Protein AF-A0A1G2B4V9-F1 (afdb_monomer)

pLDDT: mean 78.27, std 17.13, range [29.64, 97.5]

Structure (mmCIF, N/CA/C/O backbone):
data_AF-A0A1G2B4V9-F1
#
_entry.id   AF-A0A1G2B4V9-F1
#
loop_
_atom_site.group_PDB
_atom_site.id
_atom_site.type_symbol
_atom_site.label_atom_id
_atom_site.label_alt_id
_atom_site.label_comp_id
_atom_site.label_asym_id
_atom_site.label_entity_id
_atom_site.label_seq_id
_atom_site.pdbx_PDB_ins_code
_atom_site.Cartn_x
_atom_site.Cartn_y
_atom_site.Cartn_z
_atom_site.occupancy
_atom_site.B_iso_or_equiv
_atom_site.auth_seq_id
_atom_site.auth_comp_id
_atom_site.auth_asym_id
_atom_site.auth_atom_id
_atom_site.pdbx_PDB_model_num
ATOM 1 N N . MET A 1 1 ? -75.790 -12.099 130.069 1.00 53.22 1 MET A N 1
ATOM 2 C CA . MET A 1 1 ? -75.647 -12.991 128.895 1.00 53.22 1 MET A CA 1
ATOM 3 C C . MET A 1 1 ? -75.699 -12.230 127.569 1.00 53.22 1 MET A C 1
ATOM 5 O O . MET A 1 1 ? -74.724 -12.308 126.847 1.00 53.22 1 MET A O 1
ATOM 9 N N . LYS A 1 2 ? -76.705 -11.383 127.293 1.00 62.06 2 LYS A N 1
ATOM 10 C CA . LYS A 1 2 ? -76.852 -10.669 125.998 1.00 62.06 2 LYS A CA 1
ATOM 11 C C . LYS A 1 2 ? -75.690 -9.767 125.517 1.00 62.06 2 LYS A C 1
ATOM 13 O O . LYS A 1 2 ? -75.634 -9.463 124.336 1.00 62.06 2 LYS A O 1
ATOM 18 N N . LYS A 1 3 ? -74.789 -9.300 126.395 1.00 67.56 3 LYS A N 1
ATOM 19 C CA . LYS A 1 3 ? -73.705 -8.360 126.026 1.00 67.56 3 LYS A CA 1
ATOM 20 C C . LYS A 1 3 ? -72.488 -9.052 125.387 1.00 67.56 3 LYS A C 1
ATOM 22 O O . LYS A 1 3 ? -71.936 -8.532 124.429 1.00 67.56 3 LYS A O 1
ATOM 27 N N . VAL A 1 4 ? -72.123 -10.237 125.886 1.00 73.44 4 VAL A N 1
ATOM 28 C CA . VAL A 1 4 ? -70.964 -11.020 125.409 1.00 73.44 4 VAL A CA 1
ATOM 29 C C . VAL A 1 4 ? -71.224 -11.585 124.010 1.00 73.44 4 VAL A C 1
ATOM 31 O O . VAL A 1 4 ? -70.356 -11.524 123.149 1.00 73.44 4 VAL A O 1
ATOM 34 N N . GLU A 1 5 ? -72.449 -12.050 123.750 1.00 75.81 5 GLU A N 1
ATOM 35 C CA . GLU A 1 5 ? -72.870 -12.487 122.411 1.00 75.81 5 GLU A CA 1
ATOM 36 C C . GLU A 1 5 ? -72.835 -11.330 121.400 1.00 75.81 5 GLU A C 1
ATOM 38 O O . GLU A 1 5 ? -72.427 -11.520 120.259 1.00 75.81 5 GLU A O 1
ATOM 43 N N . LEU A 1 6 ? -73.198 -10.113 121.826 1.00 75.81 6 LEU A N 1
ATOM 44 C CA . LEU A 1 6 ? -73.139 -8.922 120.975 1.00 75.81 6 LEU A CA 1
ATOM 45 C C . LEU A 1 6 ? -71.695 -8.551 120.608 1.00 75.81 6 LEU A C 1
ATOM 47 O O . LEU A 1 6 ? -71.417 -8.244 119.453 1.00 75.81 6 LEU A O 1
ATOM 51 N N . GLU A 1 7 ? -70.772 -8.606 121.571 1.00 80.62 7 GLU A N 1
ATOM 52 C CA . GLU A 1 7 ? -69.342 -8.350 121.344 1.00 80.62 7 GLU A CA 1
ATOM 53 C C . GLU A 1 7 ? -68.714 -9.399 120.412 1.00 80.62 7 GLU A C 1
ATOM 55 O O . GLU A 1 7 ? -67.933 -9.050 119.526 1.00 80.62 7 GLU A O 1
ATOM 60 N N . GLN A 1 8 ? -69.109 -10.669 120.538 1.00 83.94 8 GLN A N 1
ATOM 61 C CA . GLN A 1 8 ? -68.637 -11.753 119.674 1.00 83.94 8 GLN A CA 1
ATOM 62 C C . GLN A 1 8 ? -69.157 -11.619 118.232 1.00 83.94 8 GLN A C 1
ATOM 64 O O . GLN A 1 8 ? -68.410 -11.838 117.279 1.00 83.94 8 GLN A O 1
ATOM 69 N N . VAL A 1 9 ? -70.413 -11.194 118.060 1.00 83.06 9 VAL A N 1
ATOM 70 C CA . VAL A 1 9 ? -70.989 -10.889 116.741 1.00 83.06 9 VAL A CA 1
ATOM 71 C C . VAL A 1 9 ? -70.303 -9.676 116.106 1.00 83.06 9 VAL A C 1
ATOM 73 O O . VAL A 1 9 ? -69.988 -9.712 114.919 1.00 83.06 9 VAL A O 1
ATOM 76 N N . ILE A 1 10 ? -70.007 -8.624 116.877 1.00 84.06 10 ILE A N 1
ATOM 77 C CA . ILE A 1 10 ? -69.257 -7.455 116.386 1.00 84.06 10 ILE A CA 1
ATOM 78 C C . ILE A 1 10 ? -67.846 -7.857 115.932 1.00 84.06 10 ILE A C 1
ATOM 80 O O . ILE A 1 10 ? -67.395 -7.406 114.879 1.00 84.06 10 ILE A O 1
ATOM 84 N N . ALA A 1 11 ? -67.162 -8.730 116.677 1.00 85.06 11 ALA A N 1
ATOM 85 C CA . ALA A 1 11 ? -65.846 -9.239 116.295 1.00 85.06 11 ALA A CA 1
ATOM 86 C C . ALA A 1 11 ? -65.886 -10.017 114.965 1.00 85.06 11 ALA A C 1
ATOM 88 O O . ALA A 1 11 ? -65.083 -9.737 114.078 1.00 85.06 11 ALA A O 1
ATOM 89 N N . GLN A 1 12 ? -66.868 -10.908 114.783 1.00 89.25 12 GLN A N 1
ATOM 90 C CA . GLN A 1 12 ? -67.061 -11.646 113.525 1.00 89.25 12 GLN A CA 1
ATOM 91 C C . GLN A 1 12 ? -67.426 -10.731 112.348 1.00 89.25 12 GLN A C 1
ATOM 93 O O . GLN A 1 12 ? -66.992 -10.961 111.221 1.00 89.25 12 GLN A O 1
ATOM 98 N N . ILE A 1 13 ? -68.228 -9.687 112.584 1.00 88.94 13 ILE A N 1
ATOM 99 C CA . ILE A 1 13 ? -68.553 -8.690 111.555 1.00 88.94 13 ILE A CA 1
ATOM 100 C C . ILE A 1 13 ? -67.288 -7.942 111.126 1.00 88.94 13 ILE A C 1
ATOM 102 O O . ILE A 1 13 ? -67.058 -7.784 109.930 1.00 88.94 13 ILE A O 1
ATOM 106 N N . ASN A 1 14 ? -66.449 -7.522 112.075 1.00 89.88 14 ASN A N 1
ATOM 107 C CA . ASN A 1 14 ? -65.198 -6.827 111.773 1.00 89.88 14 ASN A CA 1
ATOM 108 C C . ASN A 1 14 ? -64.197 -7.718 111.021 1.00 89.88 14 ASN A C 1
ATOM 110 O O . ASN A 1 14 ? -63.551 -7.239 110.092 1.00 89.88 14 ASN A O 1
ATOM 114 N N . GLU A 1 15 ? -64.107 -9.005 111.366 1.00 92.50 15 GLU A N 1
ATOM 115 C CA . GLU A 1 15 ? -63.308 -9.999 110.632 1.00 92.50 15 GLU A CA 1
ATOM 116 C C . GLU A 1 15 ? -63.796 -10.139 109.183 1.00 92.50 15 GLU A C 1
ATOM 118 O O . GLU A 1 15 ? -63.019 -9.955 108.248 1.00 92.50 15 GLU A O 1
ATOM 123 N N . LYS A 1 16 ? -65.110 -10.314 108.978 1.00 91.50 16 LYS A N 1
ATOM 124 C CA . LYS A 1 16 ? -65.702 -10.382 107.631 1.00 91.50 16 LYS A CA 1
ATOM 125 C C . LYS A 1 16 ? -65.523 -9.100 106.820 1.00 91.50 16 LYS A C 1
ATOM 127 O O . LYS A 1 16 ? -65.378 -9.170 105.602 1.00 91.50 16 LYS A O 1
ATOM 132 N N . ILE A 1 17 ? -65.550 -7.931 107.461 1.00 92.06 17 ILE A N 1
ATOM 133 C CA . ILE A 1 17 ? -65.233 -6.654 106.806 1.00 92.06 17 ILE A CA 1
ATOM 134 C C . ILE A 1 17 ? -63.756 -6.630 106.386 1.00 92.06 17 ILE A C 1
ATOM 136 O O . ILE A 1 17 ? -63.445 -6.172 105.286 1.00 92.06 17 ILE A O 1
ATOM 140 N N . GLY A 1 18 ? -62.854 -7.149 107.224 1.00 91.69 18 GLY A N 1
ATOM 141 C CA . GLY A 1 18 ? -61.442 -7.347 106.894 1.00 91.69 18 GLY A CA 1
ATOM 142 C C . GLY A 1 18 ? -61.253 -8.226 105.656 1.00 91.69 18 GLY A C 1
ATOM 143 O O . GLY A 1 18 ? -60.621 -7.792 104.693 1.00 91.69 18 GLY A O 1
ATOM 144 N N . ASP A 1 19 ? -61.880 -9.402 105.636 1.00 92.62 19 ASP A N 1
ATOM 145 C CA . ASP A 1 19 ? -61.836 -10.340 104.506 1.00 92.62 19 ASP A CA 1
ATOM 146 C C . ASP A 1 19 ? -62.456 -9.759 103.226 1.00 92.62 19 ASP A C 1
ATOM 148 O O . ASP A 1 19 ? -61.948 -9.952 102.122 1.00 92.62 19 ASP A O 1
ATOM 152 N N . ALA A 1 20 ? -63.548 -9.000 103.346 1.00 91.38 20 ALA A N 1
ATOM 153 C CA . ALA A 1 20 ? -64.159 -8.331 102.200 1.00 91.38 20 ALA A CA 1
ATOM 154 C C . ALA A 1 20 ? -63.219 -7.276 101.589 1.00 91.38 20 ALA A C 1
ATOM 156 O O . ALA A 1 20 ? -63.160 -7.130 100.365 1.00 91.38 20 ALA A O 1
ATOM 157 N N . ASN A 1 21 ? -62.455 -6.563 102.422 1.00 92.94 21 ASN A N 1
ATOM 158 C CA . ASN A 1 21 ? -61.471 -5.588 101.958 1.00 92.94 21 ASN A CA 1
ATOM 159 C C . ASN A 1 21 ? -60.274 -6.257 101.265 1.00 92.94 21 ASN A C 1
ATOM 161 O O . ASN A 1 21 ? -59.845 -5.778 100.213 1.00 92.94 21 ASN A O 1
ATOM 165 N N . THR A 1 22 ? -59.759 -7.374 101.793 1.00 94.62 22 THR A N 1
ATOM 166 C CA . THR A 1 22 ? -58.664 -8.126 101.147 1.00 94.62 22 THR A CA 1
ATOM 167 C C . THR A 1 22 ? -59.117 -8.756 99.829 1.00 94.62 22 THR A C 1
ATOM 169 O O . THR A 1 22 ? -58.388 -8.711 98.831 1.00 94.62 22 THR A O 1
ATOM 172 N N . LEU A 1 23 ? -60.352 -9.266 99.774 1.00 93.75 23 LEU A N 1
ATOM 173 C CA . LEU A 1 23 ? -60.948 -9.784 98.545 1.00 93.75 23 LEU A CA 1
ATOM 174 C C . LEU A 1 23 ? -61.097 -8.681 97.492 1.00 93.75 23 LEU A C 1
ATOM 176 O O . LEU A 1 23 ? -60.712 -8.883 96.342 1.00 93.75 23 LEU A O 1
ATOM 180 N N . LYS A 1 24 ? -61.589 -7.497 97.882 1.00 94.44 24 LYS A N 1
ATOM 181 C CA . LYS A 1 24 ? -61.689 -6.338 96.985 1.00 94.44 24 LYS A CA 1
ATOM 182 C C . LYS A 1 24 ? -60.325 -5.953 96.411 1.00 94.44 24 LYS A C 1
ATOM 184 O O . LYS A 1 24 ? -60.202 -5.804 95.200 1.00 94.44 24 LYS A O 1
ATOM 189 N N . GLN A 1 25 ? -59.293 -5.876 97.251 1.00 94.06 25 GLN A N 1
ATOM 190 C CA . GLN A 1 25 ? -57.931 -5.582 96.803 1.00 94.06 25 GLN A CA 1
ATOM 191 C C . GLN A 1 25 ? -57.411 -6.635 95.809 1.00 94.06 25 GLN A C 1
ATOM 193 O O . GLN A 1 25 ? -56.760 -6.299 94.822 1.00 94.06 25 GLN A O 1
ATOM 198 N N . THR A 1 26 ? -57.731 -7.911 96.034 1.00 93.94 26 THR A N 1
ATOM 199 C CA . THR A 1 26 ? -57.363 -9.006 95.123 1.00 93.94 26 THR A CA 1
ATOM 200 C C . THR A 1 26 ? -58.080 -8.889 93.777 1.00 93.94 26 THR A C 1
ATOM 202 O O . THR A 1 26 ? -57.455 -9.088 92.736 1.00 93.94 26 THR A O 1
ATOM 205 N N . ILE A 1 27 ? -59.364 -8.518 93.781 1.00 93.75 27 ILE A N 1
ATOM 206 C CA . ILE A 1 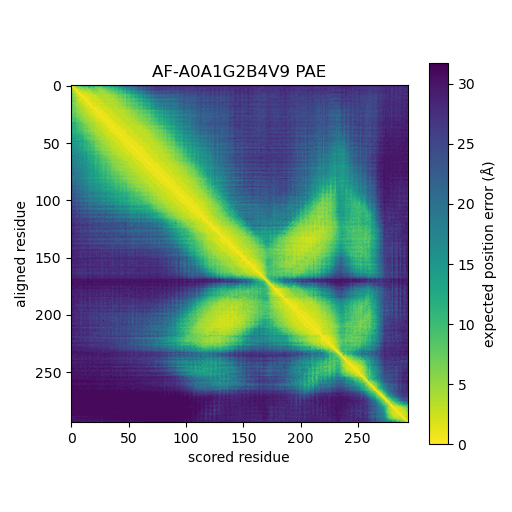27 ? -60.153 -8.269 92.564 1.00 93.75 27 ILE A CA 1
ATOM 207 C C . ILE A 1 27 ? -59.598 -7.070 91.786 1.00 93.75 27 ILE A C 1
ATOM 209 O O . ILE A 1 27 ? -59.432 -7.160 90.568 1.00 93.75 27 ILE A O 1
ATOM 213 N N . ASP A 1 28 ? -59.266 -5.972 92.468 1.00 94.75 28 ASP A N 1
ATOM 214 C CA . ASP A 1 28 ? -58.685 -4.779 91.844 1.00 94.75 28 ASP A CA 1
ATOM 215 C C . ASP A 1 28 ? -57.334 -5.109 91.184 1.00 94.75 28 ASP A C 1
ATOM 217 O O . ASP A 1 28 ? -57.102 -4.759 90.022 1.00 94.75 28 ASP A O 1
ATOM 221 N N . ASN A 1 29 ? -56.482 -5.874 91.876 1.00 94.44 29 ASN A N 1
ATOM 222 C CA . ASN A 1 29 ? -55.207 -6.354 91.341 1.00 94.44 29 ASN A CA 1
ATOM 223 C C . ASN A 1 29 ? -55.400 -7.283 90.135 1.00 94.44 29 ASN A C 1
ATOM 225 O O . ASN A 1 29 ? -54.772 -7.072 89.100 1.00 94.44 29 ASN A O 1
ATOM 229 N N . ALA A 1 30 ? -56.295 -8.272 90.227 1.00 93.56 30 ALA A N 1
ATOM 230 C CA . ALA A 1 30 ? -56.588 -9.184 89.122 1.00 93.56 30 ALA A CA 1
ATOM 231 C C . ALA A 1 30 ? -57.119 -8.436 87.888 1.00 93.56 30 ALA A C 1
ATOM 233 O O . ALA A 1 30 ? -56.739 -8.743 86.758 1.00 93.56 30 ALA A O 1
ATOM 234 N N . THR A 1 31 ? -57.942 -7.407 88.099 1.00 94.38 31 THR A N 1
ATOM 235 C CA . THR A 1 31 ? -58.464 -6.546 87.028 1.00 94.38 31 THR A CA 1
ATOM 236 C C . THR A 1 31 ? -57.348 -5.727 86.374 1.00 94.38 31 THR A C 1
ATOM 238 O O . THR A 1 31 ? -57.308 -5.601 85.149 1.00 94.38 31 THR A O 1
ATOM 241 N N . ALA A 1 32 ? -56.416 -5.186 87.166 1.00 94.69 32 ALA A N 1
ATOM 242 C CA . ALA A 1 32 ? -55.247 -4.474 86.652 1.00 94.69 32 ALA A CA 1
ATOM 243 C C . ALA A 1 32 ? -54.329 -5.399 85.835 1.00 94.69 32 ALA A C 1
ATOM 245 O O . ALA A 1 32 ? -53.926 -5.037 84.729 1.00 94.69 32 ALA A O 1
ATOM 246 N N . THR A 1 33 ? -54.063 -6.613 86.327 1.00 94.44 33 THR A N 1
ATOM 247 C CA . THR A 1 33 ? -53.298 -7.631 85.593 1.00 94.44 33 THR A CA 1
ATOM 248 C C . THR A 1 33 ? -53.998 -8.037 84.295 1.00 94.44 33 THR A C 1
ATOM 250 O O . THR A 1 33 ? -53.340 -8.131 83.263 1.00 94.44 33 THR A O 1
ATOM 253 N N . GLY A 1 34 ? -55.326 -8.204 84.300 1.00 95.25 34 GLY A N 1
ATOM 254 C CA . GLY A 1 34 ? -56.103 -8.496 83.089 1.00 95.25 34 GLY A CA 1
ATOM 255 C C . GLY A 1 34 ? -55.909 -7.443 81.993 1.00 95.25 34 GLY A C 1
ATOM 256 O O . GLY A 1 34 ? -55.632 -7.791 80.848 1.00 95.25 34 GLY A O 1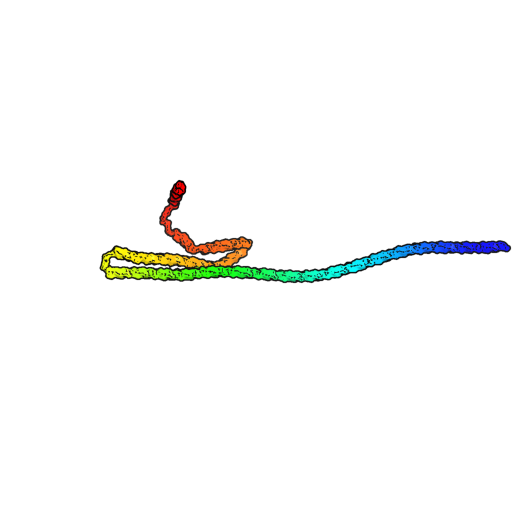
ATOM 257 N N . LYS A 1 35 ? -55.924 -6.152 82.356 1.00 95.12 35 LYS A N 1
ATOM 258 C CA . LYS A 1 35 ? -55.630 -5.061 81.409 1.00 95.12 35 LYS A CA 1
ATOM 259 C C . LYS A 1 35 ? -54.213 -5.144 80.833 1.00 95.12 35 LYS A C 1
ATOM 261 O O . LYS A 1 35 ? -54.034 -4.918 79.641 1.00 95.12 35 LYS A O 1
ATOM 266 N N . GLN A 1 36 ? -53.212 -5.485 81.650 1.00 96.50 36 GLN A N 1
ATOM 267 C CA . GLN A 1 36 ? -51.833 -5.661 81.174 1.00 96.50 36 GLN A CA 1
ATOM 268 C C . GLN A 1 36 ? -51.708 -6.834 80.193 1.00 96.50 36 GLN A C 1
ATOM 270 O O . GLN A 1 36 ? -50.978 -6.732 79.208 1.00 96.50 36 GLN A O 1
ATOM 275 N N . VAL A 1 37 ? -52.432 -7.932 80.434 1.00 95.44 37 VAL A N 1
ATOM 276 C CA . VAL A 1 37 ? -52.475 -9.087 79.524 1.00 95.44 37 VAL A CA 1
ATOM 277 C C . VAL A 1 37 ? -53.085 -8.702 78.174 1.00 95.44 37 VAL A C 1
ATOM 279 O O . VAL A 1 37 ? -52.518 -9.052 77.139 1.00 95.44 37 VAL A O 1
ATOM 282 N N . ASP A 1 38 ? -54.176 -7.933 78.161 1.00 95.94 38 ASP A N 1
ATOM 283 C CA . ASP A 1 38 ? -54.793 -7.446 76.919 1.00 95.94 38 ASP A CA 1
ATOM 284 C C . ASP A 1 38 ? -53.855 -6.520 76.124 1.00 95.94 38 ASP A C 1
ATOM 286 O O . ASP A 1 38 ? -53.783 -6.596 74.894 1.00 95.94 38 ASP A O 1
ATOM 290 N N . GLU A 1 39 ? -53.110 -5.656 76.818 1.00 96.12 39 GLU A N 1
ATOM 291 C CA . GLU A 1 39 ? -52.098 -4.778 76.219 1.00 96.12 39 GLU A CA 1
ATOM 292 C C . GLU A 1 39 ? -50.978 -5.599 75.554 1.00 96.12 39 GLU A C 1
ATOM 294 O O . GLU A 1 39 ? -50.626 -5.363 74.395 1.00 96.12 39 GLU A O 1
ATOM 299 N N . LEU A 1 40 ? -50.464 -6.618 76.254 1.00 96.31 40 LEU A N 1
ATOM 300 C CA . LEU A 1 40 ? -49.444 -7.532 75.734 1.00 96.31 40 LEU A CA 1
ATOM 301 C C . LEU A 1 40 ? -49.959 -8.350 74.544 1.00 96.31 40 LEU A C 1
ATOM 303 O O . LEU A 1 40 ? -49.226 -8.532 73.574 1.00 96.31 40 LEU A O 1
ATOM 307 N N . LEU A 1 41 ? -51.218 -8.796 74.567 1.00 96.44 41 LEU A N 1
ATOM 308 C CA . LEU A 1 41 ? -51.851 -9.493 73.442 1.00 96.44 41 LEU A CA 1
ATOM 309 C C . LEU A 1 41 ? -51.929 -8.611 72.192 1.00 96.44 41 LEU A C 1
ATOM 311 O O . LEU A 1 41 ? -51.649 -9.077 71.085 1.00 96.44 41 LEU A O 1
ATOM 315 N N . LYS A 1 42 ? -52.265 -7.326 72.352 1.00 96.12 42 LYS A N 1
ATOM 316 C CA . LYS A 1 42 ? -52.241 -6.363 71.241 1.00 96.12 42 LYS A CA 1
ATOM 317 C C . LYS A 1 42 ? -50.829 -6.187 70.691 1.00 96.12 42 LYS A C 1
ATOM 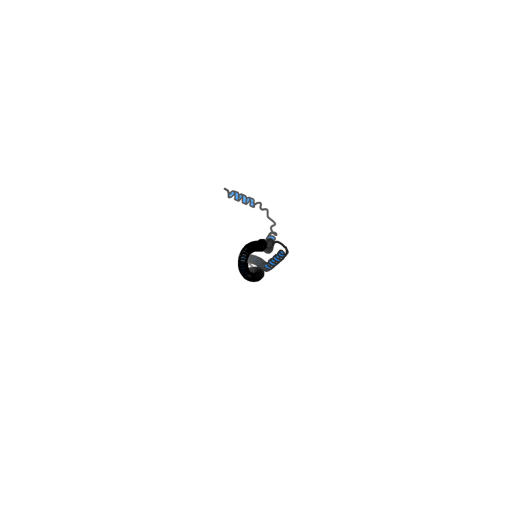319 O O . LYS A 1 42 ? -50.645 -6.261 69.479 1.00 96.12 42 LYS A O 1
ATOM 324 N N . GLN A 1 43 ? -49.835 -6.007 71.560 1.00 96.56 43 GLN A N 1
ATOM 325 C CA . GLN A 1 43 ? -48.434 -5.876 71.145 1.00 96.56 43 GLN A CA 1
ATOM 326 C C . GLN A 1 43 ? -47.924 -7.129 70.423 1.00 96.56 43 GLN A C 1
ATOM 328 O O . GLN A 1 43 ? -47.263 -7.006 69.393 1.00 96.56 43 GLN A O 1
ATOM 333 N N . LEU A 1 44 ? -48.271 -8.321 70.918 1.00 96.62 44 LEU A N 1
ATOM 334 C CA . LEU A 1 44 ? -47.901 -9.599 70.313 1.00 96.62 44 LEU A CA 1
ATOM 335 C C . LEU A 1 44 ? -48.485 -9.743 68.903 1.00 96.62 44 LEU A C 1
ATOM 337 O O . LEU A 1 44 ? -47.771 -10.132 67.981 1.00 96.62 44 LEU A O 1
ATOM 341 N N . ASN A 1 45 ? -49.758 -9.388 68.714 1.00 96.06 45 ASN A N 1
ATOM 342 C CA . ASN A 1 45 ? -50.395 -9.429 67.397 1.00 96.06 45 ASN A CA 1
ATOM 343 C C . ASN A 1 45 ? -49.764 -8.429 66.419 1.00 96.06 45 ASN A C 1
ATOM 345 O O . ASN A 1 45 ? -49.526 -8.780 65.264 1.00 96.06 45 ASN A O 1
ATOM 349 N N . THR A 1 46 ? -49.429 -7.219 66.880 1.00 96.94 46 THR A N 1
ATOM 350 C CA . THR A 1 46 ? -48.702 -6.241 66.060 1.00 96.94 46 THR A CA 1
ATOM 351 C C . THR A 1 46 ? -47.328 -6.774 65.659 1.00 96.94 46 THR A C 1
ATOM 353 O O . THR A 1 46 ? -46.993 -6.745 64.482 1.00 96.94 46 THR A O 1
ATOM 356 N N . GLN A 1 47 ? -46.549 -7.314 66.603 1.00 96.50 47 GLN A N 1
ATOM 357 C CA . GLN A 1 47 ? -45.229 -7.881 66.302 1.00 96.50 47 GLN A CA 1
ATOM 358 C C . GLN A 1 47 ? -45.311 -9.061 65.332 1.00 96.50 47 GLN A C 1
ATOM 360 O O . GLN A 1 47 ? -44.483 -9.160 64.430 1.00 96.50 47 GLN A O 1
ATOM 365 N N . LYS A 1 48 ? -46.320 -9.927 65.479 1.00 97.00 48 LYS A N 1
ATOM 366 C CA . LYS A 1 48 ? -46.565 -11.032 64.549 1.00 97.00 48 LYS A CA 1
ATOM 367 C C . LYS A 1 48 ? -46.779 -10.523 63.121 1.00 97.00 48 LYS A C 1
ATOM 369 O O . LYS A 1 48 ? -46.123 -11.022 62.212 1.00 97.00 48 LYS A O 1
ATOM 374 N N . ALA A 1 49 ? -47.623 -9.506 62.937 1.00 96.25 49 ALA A N 1
ATOM 375 C CA . ALA A 1 49 ? -47.857 -8.909 61.623 1.00 96.25 49 ALA A CA 1
ATOM 376 C C . ALA A 1 49 ? -46.569 -8.313 61.021 1.00 96.25 49 ALA A C 1
ATOM 378 O O . ALA A 1 49 ? -46.296 -8.492 59.836 1.00 96.25 49 ALA A O 1
ATOM 379 N N . THR A 1 50 ? -45.732 -7.663 61.836 1.00 97.31 50 THR A N 1
ATOM 380 C CA . THR A 1 50 ? -44.438 -7.130 61.379 1.00 97.31 50 THR A CA 1
ATOM 381 C C . THR A 1 50 ? -43.465 -8.237 60.965 1.00 97.31 50 THR A C 1
ATOM 383 O O . THR A 1 50 ? -42.724 -8.076 59.998 1.00 97.31 50 THR A O 1
ATOM 386 N N . ILE A 1 51 ? -43.451 -9.366 61.684 1.00 97.25 51 ILE A N 1
ATOM 387 C CA . ILE A 1 51 ? -42.619 -10.528 61.339 1.00 97.25 51 ILE A CA 1
ATOM 388 C C . ILE A 1 51 ? -43.078 -11.138 60.012 1.00 97.25 51 ILE A C 1
ATOM 390 O O . ILE A 1 51 ? -42.238 -11.454 59.173 1.00 97.25 51 ILE A O 1
ATOM 394 N N . GLU A 1 52 ? -44.387 -11.273 59.799 1.00 97.06 52 GLU A N 1
ATOM 395 C CA . GLU A 1 52 ? -44.948 -11.788 58.544 1.00 97.06 52 GLU A CA 1
ATOM 396 C C . GLU A 1 52 ? -44.567 -10.895 57.344 1.00 97.06 52 GLU A C 1
ATOM 398 O O . GLU A 1 52 ? -44.088 -11.411 56.332 1.00 97.06 52 GLU A O 1
ATOM 403 N N . ASP A 1 53 ? -44.653 -9.566 57.485 1.00 97.25 53 ASP A N 1
ATOM 404 C CA . ASP A 1 53 ? -44.187 -8.604 56.467 1.00 97.25 53 ASP A CA 1
ATOM 405 C C . ASP A 1 53 ? -42.674 -8.721 56.201 1.00 97.25 53 ASP A C 1
ATOM 407 O O . ASP A 1 53 ? -42.226 -8.717 55.050 1.00 97.25 53 ASP A O 1
ATOM 411 N N . PHE A 1 54 ? -41.865 -8.888 57.252 1.00 97.00 54 PHE A N 1
ATOM 412 C CA . PHE A 1 54 ? -40.418 -9.051 57.104 1.00 97.00 54 PHE A CA 1
ATOM 413 C C . PHE A 1 54 ? -40.051 -10.346 56.367 1.00 97.00 54 PHE A C 1
ATOM 415 O O . PHE A 1 54 ? -39.170 -10.337 55.507 1.00 97.00 54 PHE A O 1
ATOM 422 N N . VAL A 1 55 ? -40.742 -11.453 56.659 1.00 97.44 55 VAL A N 1
ATOM 423 C CA . VAL A 1 55 ? -40.551 -12.738 55.964 1.00 97.44 55 VAL A CA 1
ATOM 424 C C . VAL A 1 55 ? -40.900 -12.617 54.481 1.00 97.44 55 VAL A C 1
ATOM 426 O O . VAL A 1 55 ? -40.171 -13.142 53.633 1.00 97.44 55 VAL A O 1
ATOM 429 N N . GLN A 1 56 ? -41.971 -11.892 54.149 1.00 97.06 56 GLN A N 1
ATOM 430 C CA . GLN A 1 56 ? -42.347 -11.653 52.759 1.00 97.06 56 GLN A CA 1
ATOM 431 C C . GLN A 1 56 ? -41.269 -10.848 52.019 1.00 97.06 56 GLN A C 1
ATOM 433 O O . GLN A 1 56 ? -40.758 -11.307 50.996 1.00 97.06 56 GLN A O 1
ATOM 438 N N . LYS A 1 57 ? -40.829 -9.719 52.587 1.00 97.31 57 LYS A N 1
ATOM 439 C CA . LYS A 1 57 ? -39.745 -8.899 52.015 1.00 97.31 57 LYS A CA 1
ATOM 440 C C . LYS A 1 57 ? -38.440 -9.676 51.864 1.00 97.31 57 LYS A C 1
ATOM 442 O O . LYS A 1 57 ? -37.754 -9.544 50.854 1.00 97.31 57 LYS A O 1
ATOM 447 N N . PHE A 1 58 ? -38.094 -10.513 52.843 1.00 96.38 58 PHE A N 1
ATOM 448 C CA . PHE A 1 58 ? -36.903 -11.359 52.770 1.00 96.38 58 PHE A CA 1
ATOM 449 C C . PHE A 1 58 ? -36.985 -12.358 51.608 1.00 96.38 58 PHE A C 1
ATOM 451 O O . PHE A 1 58 ? -36.002 -12.567 50.897 1.00 96.38 58 PHE A O 1
ATOM 458 N N . THR A 1 59 ? -38.163 -12.938 51.376 1.00 97.06 59 THR A N 1
ATOM 459 C CA . THR A 1 59 ? -38.396 -13.869 50.264 1.00 97.06 59 THR A CA 1
ATOM 460 C C . THR A 1 59 ? -38.252 -13.171 48.910 1.00 97.06 59 THR A C 1
ATOM 462 O O . THR A 1 59 ? -37.566 -13.687 48.026 1.00 97.06 59 THR A O 1
ATOM 465 N N . GLU A 1 60 ? -38.818 -11.969 48.765 1.00 97.19 60 GLU A N 1
ATOM 466 C CA . GLU A 1 60 ? -38.701 -11.147 47.551 1.00 97.19 60 GLU A CA 1
ATOM 467 C C . GLU A 1 60 ? -37.244 -10.752 47.261 1.00 97.19 60 GLU A C 1
ATOM 469 O O . GLU A 1 60 ? -36.766 -10.894 46.131 1.00 97.19 60 GLU A O 1
ATOM 474 N N . ILE A 1 61 ? -36.501 -10.326 48.290 1.00 97.31 61 ILE A N 1
ATOM 475 C CA . ILE A 1 61 ? -35.068 -10.022 48.173 1.00 97.31 61 ILE A CA 1
ATOM 476 C C . ILE A 1 61 ? -34.297 -11.261 47.719 1.00 97.31 61 ILE A C 1
ATOM 478 O O . ILE A 1 61 ? -33.488 -11.175 46.797 1.00 97.31 61 ILE A O 1
ATOM 482 N N . ASN A 1 62 ? -34.554 -12.421 48.324 1.00 96.12 62 ASN A N 1
ATOM 483 C CA . ASN A 1 62 ? -33.836 -13.647 47.987 1.00 96.12 62 ASN A CA 1
ATOM 484 C C . ASN A 1 62 ? -34.097 -14.084 46.533 1.00 96.12 62 ASN A C 1
ATOM 486 O O . ASN A 1 62 ? -33.182 -14.531 45.839 1.00 96.12 62 ASN A O 1
ATOM 490 N N . GLN A 1 63 ? -35.322 -13.886 46.034 1.00 96.69 63 GLN A N 1
ATOM 491 C CA . GLN A 1 63 ? -35.658 -14.128 44.631 1.00 96.69 63 GLN A CA 1
ATOM 492 C C . GLN A 1 63 ? -34.925 -13.158 43.687 1.00 96.69 63 GLN A C 1
ATOM 494 O O . GLN A 1 63 ? -34.345 -13.597 42.692 1.00 96.69 63 GLN A O 1
ATOM 499 N N . SER A 1 64 ? -34.896 -11.863 44.017 1.00 96.81 64 SER A N 1
ATOM 500 C CA . SER A 1 64 ? -34.185 -10.835 43.239 1.00 96.81 64 SER A CA 1
ATOM 501 C C . SER A 1 64 ? -32.669 -11.077 43.188 1.00 96.81 64 SER A C 1
ATOM 503 O O . SER A 1 64 ? -32.039 -10.957 42.132 1.00 96.81 64 SER A O 1
ATOM 505 N N . VAL A 1 65 ? -32.076 -11.509 44.306 1.00 97.12 65 VAL A N 1
ATOM 506 C CA . VAL A 1 65 ? -30.662 -11.911 44.376 1.00 97.12 65 VAL A CA 1
ATOM 507 C C . VAL A 1 65 ? -30.393 -13.122 43.479 1.00 97.12 65 VAL A C 1
ATOM 509 O O . VAL A 1 65 ? -29.397 -13.136 42.756 1.00 97.12 65 VAL A O 1
ATOM 512 N N . GLY A 1 66 ? -31.292 -14.111 43.468 1.00 96.75 66 GLY A N 1
ATOM 513 C CA . GLY A 1 66 ? -31.196 -15.265 42.572 1.00 96.75 66 GLY A CA 1
ATOM 514 C C . GLY A 1 66 ? -31.203 -14.868 41.093 1.00 96.75 66 GLY A C 1
ATOM 515 O O . GLY A 1 66 ? -30.340 -15.309 40.336 1.00 96.75 66 GLY A O 1
ATOM 516 N N . GLN A 1 67 ? -32.123 -13.987 40.692 1.00 96.56 67 GLN A N 1
ATOM 517 C CA . GLN A 1 67 ? -32.201 -13.478 39.316 1.00 96.56 67 GLN A CA 1
ATOM 518 C C . GLN A 1 67 ? -30.958 -12.670 38.927 1.00 96.56 67 GLN A C 1
ATOM 520 O O . GLN A 1 67 ? -30.398 -12.874 37.851 1.00 96.56 67 GLN A O 1
ATOM 525 N N . SER A 1 68 ? -30.487 -11.797 39.821 1.00 96.06 68 SER A N 1
ATOM 526 C CA . SER A 1 68 ? -29.276 -11.002 39.588 1.00 96.06 68 SER A CA 1
ATOM 527 C C . SER A 1 68 ? -28.043 -11.887 39.412 1.00 96.06 68 SER A C 1
ATOM 529 O O . SER A 1 68 ? -27.206 -11.605 38.561 1.00 96.06 68 SER A O 1
ATOM 531 N N . LYS A 1 69 ? -27.939 -12.984 40.171 1.00 96.88 69 LYS A N 1
ATOM 532 C CA . LYS A 1 69 ? -26.839 -13.943 40.027 1.00 96.88 69 LYS A CA 1
ATOM 533 C C . LYS A 1 69 ? -26.828 -14.597 38.644 1.00 96.88 69 LYS A C 1
ATOM 535 O O . LYS A 1 69 ? -25.777 -14.633 38.016 1.00 96.88 69 LYS A O 1
ATOM 540 N N . VAL A 1 70 ? -27.986 -15.048 38.154 1.00 97.50 70 VAL A N 1
ATOM 541 C CA . VAL A 1 70 ? -28.106 -15.628 36.803 1.00 97.50 70 VAL A CA 1
ATOM 542 C C . VAL A 1 70 ? -27.685 -14.615 35.735 1.00 97.50 70 VAL A C 1
ATOM 544 O O . VAL A 1 70 ? -26.867 -14.940 34.881 1.00 97.50 70 VAL A O 1
ATOM 547 N N . ALA A 1 71 ? -28.158 -13.369 35.829 1.00 96.75 71 ALA A N 1
ATOM 548 C CA . ALA A 1 71 ? -27.790 -12.317 34.880 1.00 96.75 71 ALA A CA 1
ATOM 549 C C . ALA A 1 71 ? -26.281 -12.002 34.897 1.00 96.75 71 ALA A C 1
ATOM 551 O O . ALA A 1 71 ? -25.679 -11.759 33.850 1.00 96.75 71 ALA A O 1
ATOM 552 N N . VAL A 1 72 ? -25.651 -12.024 36.077 1.00 97.19 72 VAL A N 1
ATOM 553 C CA . VAL A 1 72 ? -24.197 -11.845 36.216 1.00 97.19 72 VAL A CA 1
ATOM 554 C C . VAL A 1 72 ? -23.431 -13.003 35.576 1.00 97.19 72 VAL A C 1
ATOM 556 O O . VAL A 1 72 ? -22.453 -12.756 34.870 1.00 97.19 72 VAL A O 1
ATOM 559 N N . ASP A 1 73 ? -23.877 -14.244 35.772 1.00 96.81 73 ASP A N 1
ATOM 560 C CA . ASP A 1 73 ? -23.239 -15.424 35.181 1.00 96.81 73 ASP A CA 1
ATOM 561 C C . ASP A 1 73 ? -23.339 -15.405 33.639 1.00 96.81 73 ASP A C 1
ATOM 563 O O . ASP A 1 73 ? -22.350 -15.660 32.944 1.00 96.81 73 ASP A O 1
ATOM 567 N N . GLU A 1 74 ? -24.493 -15.014 33.086 1.00 97.00 74 GLU A N 1
ATOM 568 C CA . GLU A 1 74 ? -24.702 -14.843 31.638 1.00 97.00 74 GLU A CA 1
ATOM 569 C C . GLU A 1 74 ? -23.845 -13.712 31.047 1.00 97.00 74 GLU A C 1
ATOM 571 O O . GLU A 1 74 ? -23.226 -13.867 29.984 1.00 97.00 74 GLU A O 1
ATOM 576 N N . ALA A 1 75 ? -23.755 -12.577 31.747 1.00 96.19 75 ALA A N 1
ATOM 577 C CA . ALA A 1 75 ? -22.908 -11.460 31.343 1.00 96.19 75 ALA A CA 1
ATOM 578 C C . ALA A 1 75 ? -21.420 -11.847 31.362 1.00 96.19 75 ALA A C 1
ATOM 580 O O . ALA A 1 75 ? -20.682 -11.516 30.432 1.00 96.19 75 ALA A O 1
ATOM 581 N N . ALA A 1 76 ? -20.980 -12.595 32.378 1.00 96.62 76 ALA A N 1
ATOM 582 C CA . ALA A 1 76 ? -19.609 -13.087 32.478 1.00 96.62 76 ALA A CA 1
ATOM 583 C C . ALA A 1 76 ? -19.262 -14.082 31.355 1.00 96.62 76 ALA A C 1
ATOM 585 O O . ALA A 1 76 ? -18.156 -14.032 30.807 1.00 96.62 76 ALA A O 1
ATOM 586 N N . ALA A 1 77 ? -20.199 -14.959 30.980 1.00 96.81 77 ALA A N 1
ATOM 587 C CA . ALA A 1 77 ? -20.032 -15.867 29.847 1.00 96.81 77 ALA A CA 1
ATOM 588 C C . ALA A 1 77 ? -19.904 -15.098 28.521 1.00 96.81 77 ALA A C 1
ATOM 590 O O . ALA A 1 77 ? -18.960 -15.324 27.761 1.00 96.81 77 ALA A O 1
ATOM 591 N N . SER A 1 78 ? -20.790 -14.125 28.293 1.00 96.38 78 SER A N 1
ATOM 592 C CA . SER A 1 78 ? -20.770 -13.278 27.095 1.00 96.38 78 SER A CA 1
ATOM 593 C C . SER A 1 78 ? -19.477 -12.461 26.995 1.00 96.38 78 SER A C 1
ATOM 595 O O . SER A 1 78 ? -18.868 -12.378 25.931 1.00 96.38 78 SER A O 1
ATOM 597 N N . ALA A 1 79 ? -19.005 -11.898 28.112 1.00 96.38 79 ALA A N 1
ATOM 598 C CA . ALA A 1 79 ? -17.755 -11.142 28.159 1.00 96.38 79 ALA A CA 1
ATOM 599 C C . ALA A 1 79 ? -16.542 -11.996 27.754 1.00 96.38 79 ALA A C 1
ATOM 601 O O . ALA A 1 79 ? -15.695 -11.534 26.988 1.00 96.38 79 ALA A O 1
ATOM 602 N N . LYS A 1 80 ? -16.477 -13.260 28.202 1.00 96.75 80 LYS A N 1
ATOM 603 C CA . LYS A 1 80 ? -15.428 -14.199 27.770 1.00 96.75 80 LYS A CA 1
ATOM 604 C C . LYS A 1 80 ? -15.481 -14.480 26.270 1.00 96.75 80 LYS A C 1
ATOM 606 O O . LYS A 1 80 ? -14.433 -14.525 25.630 1.00 96.75 80 LYS A O 1
ATOM 611 N N . GLU A 1 81 ? -16.675 -14.654 25.708 1.00 96.81 81 GLU A N 1
ATOM 612 C CA . GLU A 1 81 ? -16.836 -14.891 24.272 1.00 96.81 81 GLU A CA 1
ATOM 613 C C . GLU A 1 81 ? -16.380 -13.681 23.444 1.00 96.81 81 GLU A C 1
ATOM 615 O O . GLU A 1 81 ? -15.627 -13.832 22.478 1.00 96.81 81 GLU A O 1
ATOM 620 N N . TYR A 1 82 ? -16.771 -12.468 23.846 1.00 95.81 82 TYR A N 1
ATOM 621 C CA . TYR A 1 82 ? -16.321 -11.245 23.183 1.00 95.81 82 TYR A CA 1
ATOM 622 C C . TYR A 1 82 ? -14.812 -11.045 23.298 1.00 95.81 82 TYR A C 1
ATOM 624 O O . TYR A 1 82 ? -14.182 -10.672 22.312 1.00 95.81 82 TYR A O 1
ATOM 632 N N . GLN A 1 83 ? -14.211 -11.353 24.448 1.00 95.56 83 GLN A N 1
ATOM 633 C CA . GLN A 1 83 ? -12.761 -11.281 24.607 1.00 95.56 83 GLN A CA 1
ATOM 634 C C . GLN A 1 83 ? -12.028 -12.237 23.652 1.00 95.56 83 GLN A C 1
ATOM 636 O O . GLN A 1 83 ? -11.033 -11.847 23.041 1.00 95.56 83 GLN A O 1
ATOM 641 N N . ALA A 1 84 ? -12.541 -13.457 23.463 1.00 96.69 84 ALA A N 1
ATOM 642 C CA . ALA A 1 84 ? -11.981 -14.398 22.495 1.00 96.69 84 ALA A CA 1
ATOM 643 C C . ALA A 1 84 ? -12.108 -13.884 21.049 1.00 96.69 84 ALA A C 1
ATOM 645 O O . ALA A 1 84 ? -11.142 -13.942 20.289 1.00 96.69 84 ALA A O 1
ATOM 646 N N . LYS A 1 85 ? -13.269 -13.322 20.679 1.00 96.94 85 LYS A N 1
ATOM 647 C CA . LYS A 1 85 ? -13.497 -12.724 19.350 1.00 96.94 85 LYS A CA 1
ATOM 648 C C . LYS A 1 85 ? -12.577 -11.533 19.076 1.00 96.94 85 LYS A C 1
ATOM 650 O O . LYS A 1 85 ? -12.035 -11.441 17.979 1.00 96.94 85 LYS A O 1
ATOM 655 N N . ILE A 1 86 ? -12.381 -10.653 20.060 1.00 96.12 86 ILE A N 1
ATOM 656 C CA . ILE A 1 86 ? -11.474 -9.501 19.946 1.00 96.12 86 ILE A CA 1
ATOM 657 C C . ILE A 1 86 ? -10.038 -9.982 19.725 1.00 96.12 86 ILE A C 1
ATOM 659 O O . ILE A 1 86 ? -9.384 -9.524 18.794 1.00 96.12 86 ILE A O 1
ATOM 663 N N . SER A 1 87 ? -9.570 -10.951 20.517 1.00 96.06 87 SER A N 1
ATOM 664 C CA . SER A 1 87 ? -8.210 -11.483 20.379 1.00 96.06 87 SER A CA 1
ATOM 665 C C . SER A 1 87 ? -7.966 -12.125 19.005 1.00 96.06 87 SER A C 1
ATOM 667 O O . SER A 1 87 ? -6.907 -11.933 18.406 1.00 96.06 87 SER A O 1
ATOM 669 N N . GLU A 1 88 ? -8.957 -12.839 18.465 1.00 96.56 88 GLU A N 1
ATOM 670 C CA . GLU A 1 88 ? -8.876 -13.409 17.116 1.00 96.56 88 GLU A CA 1
ATOM 671 C C . GLU A 1 88 ? -8.863 -12.318 16.029 1.00 96.56 88 GLU A C 1
ATOM 673 O O . GLU A 1 88 ? -8.067 -12.384 15.091 1.00 96.56 88 GLU A O 1
ATOM 678 N N . GLN A 1 89 ? -9.683 -11.271 16.168 1.00 95.12 89 GLN A N 1
ATOM 679 C CA . GLN A 1 89 ? -9.682 -10.135 15.240 1.00 95.12 89 GLN A CA 1
ATOM 680 C C . GLN A 1 89 ? -8.363 -9.355 15.260 1.00 95.12 89 GLN A C 1
ATOM 682 O O . GLN A 1 89 ? -7.874 -8.969 14.200 1.00 95.12 89 GLN A O 1
ATOM 687 N N . GLU A 1 90 ? -7.758 -9.146 16.429 1.00 95.44 90 GLU A N 1
ATOM 688 C CA . GLU A 1 90 ? -6.443 -8.501 16.548 1.00 95.44 90 GLU A CA 1
ATOM 689 C C . GLU A 1 90 ? -5.355 -9.299 15.818 1.00 95.44 90 GLU A C 1
ATOM 691 O O . GLU A 1 90 ? -4.506 -8.724 15.126 1.00 95.44 90 GLU A O 1
ATOM 696 N N . LYS A 1 91 ? -5.410 -10.632 15.910 1.00 95.94 91 LYS A N 1
ATOM 697 C CA . LYS A 1 91 ? -4.498 -11.517 15.182 1.00 95.94 91 LYS A CA 1
ATOM 698 C C . LYS A 1 91 ? -4.686 -11.393 13.670 1.00 95.94 91 LYS A C 1
ATOM 700 O O . LYS A 1 91 ? -3.707 -11.182 12.958 1.00 95.94 91 LYS A O 1
ATOM 705 N N . GLN A 1 92 ? -5.929 -11.454 13.188 1.00 95.00 92 GLN A N 1
ATOM 706 C CA . GLN A 1 92 ? -6.238 -11.289 11.762 1.00 95.00 92 GLN A CA 1
ATOM 707 C C . GLN A 1 92 ? -5.814 -9.915 11.239 1.00 95.00 92 GLN A C 1
ATOM 709 O O . GLN A 1 92 ? -5.231 -9.823 10.162 1.00 95.00 92 GLN A O 1
ATOM 714 N N . TYR A 1 93 ? -6.047 -8.853 12.012 1.00 94.88 93 TYR A N 1
ATOM 715 C CA . TYR A 1 93 ? -5.620 -7.501 11.661 1.00 94.88 93 TYR A CA 1
ATOM 716 C C . TYR A 1 93 ? -4.097 -7.396 11.536 1.00 94.88 93 TYR A C 1
ATOM 718 O O . TYR A 1 93 ? -3.595 -6.790 10.591 1.00 94.88 93 TYR A O 1
ATOM 726 N N . THR A 1 94 ? -3.356 -8.012 12.460 1.00 95.31 94 THR A N 1
ATOM 727 C CA . THR A 1 94 ? -1.887 -8.013 12.432 1.00 95.31 94 THR A CA 1
ATOM 728 C C . THR A 1 94 ? -1.359 -8.752 11.203 1.00 95.31 94 THR A C 1
ATOM 730 O O . THR A 1 94 ? -0.533 -8.202 10.479 1.00 95.31 94 THR A O 1
ATOM 733 N N . THR A 1 95 ? -1.890 -9.942 10.902 1.00 95.75 95 THR A N 1
ATOM 734 C CA . THR A 1 95 ? -1.521 -10.700 9.695 1.00 95.75 95 THR A CA 1
ATOM 735 C C . THR A 1 95 ? -1.862 -9.939 8.416 1.00 95.75 95 THR A C 1
ATOM 737 O O . THR A 1 95 ? -1.018 -9.812 7.535 1.00 95.75 95 THR A O 1
ATOM 740 N N . LEU A 1 96 ? -3.063 -9.361 8.324 1.00 95.62 96 LEU A N 1
ATOM 741 C CA . LEU A 1 96 ? -3.469 -8.592 7.147 1.00 95.62 96 LEU A CA 1
ATOM 742 C C . LEU A 1 96 ? -2.581 -7.359 6.944 1.00 95.62 96 LEU A C 1
ATOM 744 O O . LEU A 1 96 ? -2.243 -7.014 5.815 1.00 95.62 96 LEU A O 1
ATOM 748 N N . LYS A 1 97 ? -2.176 -6.698 8.031 1.00 95.62 97 LYS A N 1
ATOM 749 C CA . LYS A 1 97 ? -1.246 -5.570 7.969 1.00 95.62 97 LYS A CA 1
ATOM 750 C C . LYS A 1 97 ? 0.117 -5.997 7.418 1.00 95.62 97 LYS A C 1
ATOM 752 O O . LYS A 1 97 ? 0.637 -5.324 6.533 1.00 95.62 97 LYS A O 1
ATOM 757 N N . GLU A 1 98 ? 0.661 -7.115 7.893 1.00 95.31 98 GLU A N 1
ATOM 758 C CA . GLU A 1 98 ? 1.918 -7.671 7.376 1.00 95.31 98 GLU A CA 1
ATOM 759 C C . GLU A 1 98 ? 1.811 -8.046 5.891 1.00 95.31 98 GLU A C 1
ATOM 761 O O . GLU A 1 98 ? 2.716 -7.737 5.116 1.00 95.31 98 GLU A O 1
ATOM 766 N N . GLU A 1 99 ? 0.700 -8.653 5.465 1.00 94.69 99 GLU A N 1
ATOM 767 C CA . GLU A 1 99 ? 0.450 -8.971 4.054 1.00 94.69 99 GLU A CA 1
ATOM 768 C C . GLU A 1 99 ? 0.373 -7.714 3.182 1.00 94.69 99 GLU A C 1
ATOM 770 O O . GLU A 1 99 ? 0.958 -7.679 2.099 1.00 94.69 99 GLU A O 1
ATOM 775 N N . VAL A 1 100 ? -0.305 -6.663 3.654 1.00 94.94 100 VAL A N 1
ATOM 776 C CA . VAL A 1 100 ? -0.387 -5.375 2.951 1.00 94.94 100 VAL A CA 1
ATOM 777 C C . VAL A 1 100 ? 0.992 -4.731 2.824 1.00 94.94 100 VAL A C 1
ATOM 779 O O . VAL A 1 100 ? 1.331 -4.238 1.747 1.00 94.94 100 VAL A O 1
ATOM 782 N N . ASP A 1 101 ? 1.802 -4.748 3.881 1.00 94.56 101 ASP A N 1
ATOM 783 C CA . ASP A 1 101 ? 3.155 -4.190 3.843 1.00 94.56 101 ASP A CA 1
ATOM 784 C C . ASP A 1 101 ? 4.063 -4.994 2.896 1.00 94.56 101 ASP A C 1
ATOM 786 O O . ASP A 1 101 ? 4.786 -4.410 2.086 1.00 94.56 101 ASP A O 1
ATOM 790 N N . GLN A 1 102 ? 3.961 -6.328 2.892 1.00 94.19 102 GLN A N 1
ATOM 791 C CA . GLN A 1 102 ? 4.662 -7.168 1.914 1.00 94.19 102 GLN A CA 1
ATOM 792 C C . GLN A 1 102 ? 4.196 -6.909 0.478 1.00 94.19 102 GLN A C 1
ATOM 794 O O . GLN A 1 102 ? 5.015 -6.881 -0.443 1.00 94.19 102 GLN A O 1
ATOM 799 N N . LEU A 1 103 ? 2.892 -6.723 0.265 1.00 93.62 103 LEU A N 1
ATOM 800 C CA . LEU A 1 103 ? 2.331 -6.459 -1.057 1.00 93.62 103 LEU A CA 1
ATOM 801 C C . LEU A 1 103 ? 2.790 -5.104 -1.596 1.00 93.62 103 LEU A C 1
ATOM 803 O O . LEU A 1 103 ? 3.103 -5.007 -2.782 1.00 93.62 103 LEU A O 1
ATOM 807 N N . LYS A 1 104 ? 2.886 -4.082 -0.738 1.00 92.56 104 LYS A N 1
ATOM 808 C CA . LYS A 1 104 ? 3.471 -2.785 -1.102 1.00 92.56 104 LYS A CA 1
ATOM 809 C C . LYS A 1 104 ? 4.913 -2.941 -1.565 1.00 92.56 104 LYS A C 1
ATOM 811 O O . LYS A 1 104 ? 5.217 -2.545 -2.682 1.00 92.56 104 LYS A O 1
ATOM 816 N N . VAL A 1 105 ? 5.752 -3.622 -0.780 1.00 94.31 105 VAL A N 1
ATOM 817 C CA . VAL A 1 105 ? 7.157 -3.874 -1.149 1.00 94.31 105 VAL A CA 1
ATOM 818 C C . VAL A 1 105 ? 7.262 -4.606 -2.490 1.00 94.31 105 VAL A C 1
ATOM 820 O O . VAL A 1 105 ? 8.043 -4.206 -3.347 1.00 94.31 105 VAL A O 1
ATOM 823 N N . ARG A 1 106 ? 6.449 -5.649 -2.714 1.00 90.56 106 ARG A N 1
ATOM 824 C CA . ARG A 1 106 ? 6.433 -6.374 -3.999 1.00 90.56 106 ARG A CA 1
ATOM 825 C C . ARG A 1 106 ? 5.950 -5.512 -5.162 1.00 90.56 106 ARG A C 1
ATOM 827 O O . ARG A 1 106 ? 6.433 -5.681 -6.275 1.00 90.56 106 ARG A O 1
ATOM 834 N N . THR A 1 107 ? 4.983 -4.631 -4.925 1.00 88.88 107 THR A N 1
ATOM 835 C CA . THR A 1 107 ? 4.450 -3.736 -5.960 1.00 88.88 107 THR A CA 1
ATOM 836 C C . THR A 1 107 ? 5.489 -2.694 -6.354 1.00 88.88 107 THR A C 1
ATOM 838 O O . THR A 1 107 ? 5.690 -2.477 -7.546 1.00 88.88 107 THR A O 1
ATOM 841 N N . ASP A 1 108 ? 6.189 -2.112 -5.381 1.00 89.00 108 ASP A N 1
ATOM 842 C CA . ASP A 1 108 ? 7.266 -1.151 -5.627 1.00 89.00 108 ASP A CA 1
ATOM 843 C C . ASP A 1 108 ? 8.440 -1.805 -6.375 1.00 89.00 108 ASP A C 1
ATOM 845 O O . ASP A 1 108 ? 8.948 -1.245 -7.348 1.00 89.00 108 ASP A O 1
ATOM 849 N N . ASP A 1 109 ? 8.824 -3.025 -5.986 1.00 90.25 109 ASP A N 1
ATOM 850 C CA . ASP A 1 109 ? 9.864 -3.806 -6.669 1.00 90.25 109 ASP A CA 1
ATOM 851 C C . ASP A 1 109 ? 9.470 -4.163 -8.112 1.00 90.25 109 ASP A C 1
ATOM 853 O O . ASP A 1 109 ? 10.257 -3.992 -9.049 1.00 90.25 109 ASP A O 1
ATOM 857 N N . LEU A 1 110 ? 8.218 -4.588 -8.320 1.00 87.69 110 LEU A N 1
ATOM 858 C CA . LEU A 1 110 ? 7.696 -4.899 -9.648 1.00 87.69 110 LEU A CA 1
ATOM 859 C C . LEU A 1 110 ? 7.617 -3.650 -10.529 1.00 87.69 110 LEU A C 1
ATOM 861 O O . LEU A 1 110 ? 7.950 -3.726 -11.710 1.00 87.69 110 LEU A O 1
ATOM 865 N N . LEU A 1 111 ? 7.208 -2.507 -9.974 1.00 85.00 111 LEU A N 1
ATOM 866 C CA . LEU A 1 111 ? 7.147 -1.238 -10.697 1.00 85.00 111 LEU A CA 1
ATOM 867 C C . LEU A 1 111 ? 8.548 -0.772 -11.111 1.00 85.00 111 LEU A C 1
ATOM 869 O O . LEU A 1 111 ? 8.749 -0.386 -12.262 1.00 85.00 111 LEU A O 1
ATOM 873 N N . SER A 1 112 ? 9.518 -0.866 -10.198 1.00 84.06 112 SER A N 1
ATOM 874 C CA . SER A 1 112 ? 10.926 -0.556 -10.464 1.00 84.06 112 SER A CA 1
ATOM 875 C C . SER A 1 112 ? 11.494 -1.454 -11.567 1.00 84.06 112 SER A C 1
ATOM 877 O O . SER A 1 112 ? 12.037 -0.970 -12.562 1.00 84.06 112 SER A O 1
ATOM 879 N N . THR A 1 113 ? 11.279 -2.767 -11.450 1.00 83.69 113 THR A N 1
ATOM 880 C CA . THR A 1 113 ? 11.740 -3.752 -12.435 1.00 83.69 113 THR A CA 1
ATOM 881 C C . THR A 1 113 ? 11.074 -3.545 -13.794 1.00 83.69 113 THR A C 1
ATOM 883 O O . THR A 1 113 ? 11.744 -3.605 -14.824 1.00 83.69 113 THR A O 1
ATOM 886 N N . ALA A 1 114 ? 9.765 -3.286 -13.822 1.00 79.94 114 ALA A N 1
ATOM 887 C CA . ALA A 1 114 ? 9.028 -3.039 -15.055 1.00 79.94 114 ALA A CA 1
ATOM 888 C C . ALA A 1 114 ? 9.511 -1.764 -15.756 1.00 79.94 114 ALA A C 1
ATOM 890 O O . ALA A 1 114 ? 9.686 -1.779 -16.973 1.00 79.94 114 ALA A O 1
ATOM 891 N N . ASP A 1 115 ? 9.769 -0.682 -15.018 1.00 80.06 115 ASP A N 1
ATOM 892 C CA . ASP A 1 115 ? 10.289 0.553 -15.606 1.00 80.06 115 ASP A CA 1
ATOM 893 C C . ASP A 1 115 ? 11.742 0.405 -16.096 1.00 80.06 115 ASP A C 1
ATOM 895 O O . ASP A 1 115 ? 12.064 0.908 -17.176 1.00 80.06 115 ASP A O 1
ATOM 899 N N . GLU A 1 116 ? 12.603 -0.336 -15.384 1.00 82.88 116 GLU A N 1
ATOM 900 C CA . GLU A 1 116 ? 13.962 -0.640 -15.861 1.00 82.88 116 GLU A CA 1
ATOM 901 C C . GLU A 1 116 ? 13.923 -1.504 -17.131 1.00 82.88 116 GLU A C 1
ATOM 903 O O . GLU A 1 116 ? 14.591 -1.206 -18.127 1.00 82.88 116 GLU A O 1
ATOM 908 N N . GLN A 1 117 ? 13.116 -2.569 -17.131 1.00 81.38 117 GLN A N 1
ATOM 909 C CA . GLN A 1 117 ? 12.979 -3.455 -18.285 1.00 81.38 117 GLN A CA 1
ATOM 910 C C . GLN A 1 117 ? 12.372 -2.728 -19.482 1.00 81.38 117 GLN A C 1
ATOM 912 O O . GLN A 1 117 ? 12.875 -2.883 -20.594 1.00 81.38 117 GLN A O 1
ATOM 917 N N . LEU A 1 118 ? 11.340 -1.906 -19.283 1.00 79.69 118 LEU A N 1
ATOM 918 C CA . LEU A 1 118 ? 10.717 -1.144 -20.361 1.00 79.69 118 LEU A CA 1
ATOM 919 C C . LEU A 1 118 ? 11.701 -0.139 -20.971 1.00 79.69 118 LEU A C 1
ATOM 921 O O . LEU A 1 118 ? 11.778 -0.053 -22.198 1.00 79.69 118 LEU A O 1
ATOM 925 N N . GLY A 1 119 ? 12.484 0.569 -20.150 1.00 79.19 119 GLY A N 1
ATOM 926 C CA . GLY A 1 119 ? 13.531 1.481 -20.620 1.00 79.19 119 GLY A CA 1
ATOM 927 C C . GLY A 1 119 ? 14.609 0.767 -21.443 1.00 79.19 119 GLY A C 1
ATOM 928 O O . GLY A 1 119 ? 14.920 1.164 -22.575 1.00 79.19 119 GLY A O 1
ATOM 929 N N . ARG A 1 120 ? 15.111 -0.366 -20.933 1.00 78.06 120 ARG A N 1
ATOM 930 C CA . ARG A 1 120 ? 16.125 -1.192 -21.611 1.00 78.06 120 ARG A CA 1
ATOM 931 C C . ARG A 1 120 ? 15.611 -1.811 -22.907 1.00 78.06 120 ARG A C 1
ATOM 933 O O . ARG A 1 120 ? 16.272 -1.683 -23.935 1.00 78.06 120 ARG A O 1
ATOM 940 N N . VAL A 1 121 ? 14.442 -2.452 -22.882 1.00 77.94 121 VAL A N 1
ATOM 941 C CA . VAL A 1 121 ? 13.844 -3.102 -24.059 1.00 77.94 121 VAL A CA 1
ATOM 942 C C . VAL A 1 121 ? 13.494 -2.066 -25.120 1.00 77.94 121 VAL A C 1
ATOM 944 O O . VAL A 1 121 ? 13.815 -2.277 -26.287 1.00 77.94 121 VAL A O 1
ATOM 947 N N . SER A 1 122 ? 12.907 -0.928 -24.740 1.00 74.06 122 SER A N 1
ATOM 948 C 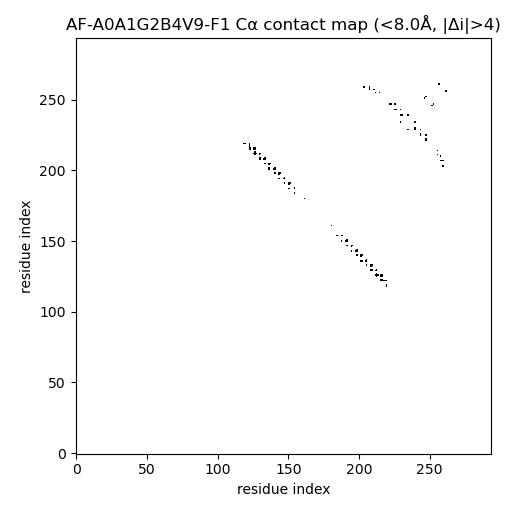CA . SER A 1 122 ? 12.575 0.135 -25.697 1.00 74.06 122 SER A CA 1
ATOM 949 C C . SER A 1 122 ? 13.829 0.675 -26.381 1.00 74.06 122 SER A C 1
ATOM 951 O O . SER A 1 122 ? 13.873 0.742 -27.609 1.00 74.06 122 SER A O 1
ATOM 953 N N . SER A 1 123 ? 14.881 0.976 -25.612 1.00 75.81 123 SER A N 1
ATOM 954 C CA . SER A 1 123 ? 16.161 1.448 -26.159 1.00 75.81 123 SER A CA 1
ATOM 955 C C . SER A 1 123 ? 16.822 0.396 -27.054 1.00 75.81 123 SER A C 1
ATOM 957 O O . SER A 1 123 ? 17.315 0.717 -28.136 1.00 75.81 123 SER A O 1
ATOM 959 N N . GLN A 1 124 ? 16.774 -0.880 -26.659 1.00 77.75 124 GLN A N 1
ATOM 960 C CA . GLN A 1 124 ? 17.348 -1.983 -27.427 1.00 77.75 124 GLN A CA 1
ATOM 961 C C . GLN A 1 124 ? 16.594 -2.248 -28.735 1.00 77.75 124 GLN A C 1
ATOM 963 O O . GLN A 1 124 ? 17.231 -2.433 -29.770 1.00 77.75 124 GLN A O 1
ATOM 968 N N . VAL A 1 125 ? 15.258 -2.250 -28.724 1.00 79.81 125 VAL A N 1
ATOM 969 C CA . VAL A 1 125 ? 14.435 -2.423 -29.933 1.00 79.81 125 VAL A CA 1
ATOM 970 C C . VAL A 1 125 ? 14.674 -1.270 -30.901 1.00 79.81 125 VAL A C 1
ATOM 972 O O . VAL A 1 125 ? 14.902 -1.504 -32.090 1.00 79.81 125 VAL A O 1
ATOM 975 N N . LEU A 1 126 ? 14.687 -0.034 -30.396 1.00 78.25 126 LEU A N 1
ATOM 976 C CA . LEU A 1 126 ? 14.915 1.152 -31.213 1.00 78.25 126 LEU A CA 1
ATOM 977 C C . LEU A 1 126 ? 16.325 1.128 -31.831 1.00 78.25 126 LEU A C 1
ATOM 979 O O . LEU A 1 126 ? 16.467 1.269 -33.047 1.00 78.25 126 LEU A O 1
ATOM 983 N N . ALA A 1 127 ? 17.355 0.826 -31.037 1.00 77.38 127 ALA A N 1
ATOM 984 C CA . ALA A 1 127 ? 18.726 0.652 -31.514 1.00 77.38 127 ALA A CA 1
ATOM 985 C C . ALA A 1 127 ? 18.869 -0.492 -32.530 1.00 77.38 127 ALA A C 1
ATOM 987 O O . ALA A 1 127 ? 19.568 -0.353 -33.535 1.00 77.38 127 ALA A O 1
ATOM 988 N N . ASN A 1 128 ? 18.195 -1.623 -32.310 1.00 80.62 128 ASN A N 1
ATOM 989 C CA . ASN A 1 128 ? 18.237 -2.753 -33.232 1.00 80.62 128 ASN A CA 1
ATOM 990 C C . ASN A 1 128 ? 17.560 -2.411 -34.569 1.00 80.62 128 ASN A C 1
ATOM 992 O O . ASN A 1 128 ? 18.096 -2.725 -35.628 1.00 80.62 128 ASN A O 1
ATOM 996 N N . SER A 1 129 ? 16.426 -1.702 -34.536 1.00 81.06 129 SER A N 1
ATOM 997 C CA . SER A 1 129 ? 15.749 -1.247 -35.755 1.00 81.06 129 SER A CA 1
ATOM 998 C C . SER A 1 129 ? 16.643 -0.312 -36.578 1.00 81.06 129 SER A C 1
ATOM 1000 O O . SER A 1 129 ? 16.879 -0.582 -37.755 1.00 81.06 129 SER A O 1
ATOM 1002 N N . PHE A 1 130 ? 17.259 0.701 -35.957 1.00 80.75 130 PHE A N 1
ATOM 1003 C CA . PHE A 1 130 ? 18.162 1.612 -36.662 1.00 80.75 130 PHE A CA 1
ATOM 1004 C C . PHE A 1 130 ? 19.440 0.925 -37.138 1.00 80.75 130 PHE A C 1
ATOM 1006 O O . PHE A 1 130 ? 19.834 1.132 -38.279 1.00 80.75 130 PHE A O 1
ATOM 1013 N N . SER A 1 131 ? 20.069 0.078 -36.322 1.00 82.94 131 SER A N 1
ATOM 1014 C CA . SER A 1 131 ? 21.278 -0.647 -36.735 1.00 82.94 131 SER A CA 1
ATOM 1015 C C . SER A 1 131 ? 21.014 -1.641 -37.871 1.00 82.94 131 SER A C 1
ATOM 1017 O O . SER A 1 131 ? 21.883 -1.839 -38.720 1.00 82.94 131 SER A O 1
ATOM 1019 N N . SER A 1 132 ? 19.814 -2.227 -37.944 1.00 84.56 132 SER A N 1
ATOM 1020 C CA . SER A 1 132 ? 19.416 -3.066 -39.078 1.00 84.56 132 SER A CA 1
ATOM 1021 C C . SER A 1 132 ? 19.296 -2.264 -40.378 1.00 84.56 132 SER A C 1
ATOM 1023 O O . SER A 1 132 ? 19.772 -2.716 -41.419 1.00 84.56 132 SER A O 1
ATOM 1025 N N . GLU A 1 133 ? 18.751 -1.046 -40.316 1.00 84.31 133 GLU A N 1
ATOM 1026 C CA . GLU A 1 133 ? 18.683 -0.141 -41.468 1.00 84.31 133 GLU A CA 1
ATOM 1027 C C . GLU A 1 133 ? 20.066 0.408 -41.844 1.00 84.31 133 GLU A C 1
ATOM 1029 O O . GLU A 1 133 ? 20.386 0.501 -43.026 1.00 84.31 133 GLU A O 1
ATOM 1034 N N . VAL A 1 134 ? 20.934 0.676 -40.860 1.00 88.06 134 VAL A N 1
ATOM 1035 C CA . VAL A 1 134 ? 22.345 1.027 -41.091 1.00 88.06 134 VAL A CA 1
ATOM 1036 C C . VAL A 1 134 ? 23.047 -0.064 -41.894 1.00 88.06 134 VAL A C 1
ATOM 1038 O O . VAL A 1 134 ? 23.695 0.262 -42.879 1.00 88.06 134 VAL A O 1
ATOM 1041 N N . LYS A 1 135 ? 22.886 -1.346 -41.539 1.00 88.75 135 LYS A N 1
ATOM 1042 C CA . LYS A 1 135 ? 23.504 -2.454 -42.290 1.00 88.75 135 LYS A CA 1
ATOM 1043 C C . LYS A 1 135 ? 23.032 -2.510 -43.744 1.00 88.75 135 LYS A C 1
ATOM 1045 O O . LYS A 1 135 ? 23.858 -2.625 -44.643 1.00 88.75 135 LYS A O 1
ATOM 1050 N N . LYS A 1 136 ? 21.724 -2.364 -43.991 1.00 88.88 136 LYS A N 1
ATOM 1051 C CA . LYS A 1 136 ? 21.176 -2.322 -45.361 1.00 88.88 136 LYS A CA 1
ATOM 1052 C C . LYS A 1 136 ? 21.730 -1.138 -46.160 1.00 88.88 136 LYS A C 1
ATOM 1054 O O . LYS A 1 136 ? 22.074 -1.283 -47.330 1.00 88.88 136 LYS A O 1
ATOM 1059 N N . LEU A 1 137 ? 21.828 0.032 -45.528 1.00 86.88 137 LEU A N 1
ATOM 1060 C CA . LEU A 1 137 ? 22.394 1.235 -46.138 1.00 86.88 137 LEU A CA 1
ATOM 1061 C C . LEU A 1 137 ? 23.904 1.098 -46.382 1.00 86.88 137 LEU A C 1
ATOM 1063 O O . LEU A 1 137 ? 24.380 1.574 -47.404 1.00 86.88 137 LEU A O 1
ATOM 1067 N N . GLU A 1 138 ? 24.660 0.437 -45.502 1.00 87.94 138 GLU A N 1
ATOM 1068 C CA . GLU A 1 138 ? 26.086 0.140 -45.708 1.00 87.94 138 GLU A CA 1
ATOM 1069 C C . GLU A 1 138 ? 26.307 -0.742 -46.934 1.00 87.94 138 GLU A C 1
ATOM 1071 O O . GLU A 1 138 ? 27.147 -0.418 -47.773 1.00 87.94 138 GLU A O 1
ATOM 1076 N N . GLU A 1 139 ? 25.519 -1.809 -47.072 1.00 88.19 139 GLU A N 1
ATOM 1077 C CA . GLU A 1 139 ? 25.553 -2.678 -48.252 1.00 88.19 139 GLU A CA 1
ATOM 1078 C C . GLU A 1 139 ? 25.203 -1.903 -49.529 1.00 88.19 139 GLU A C 1
ATOM 1080 O O . GLU A 1 139 ? 25.865 -2.054 -50.557 1.00 88.19 139 GLU A O 1
ATOM 1085 N N . SER A 1 140 ? 24.193 -1.033 -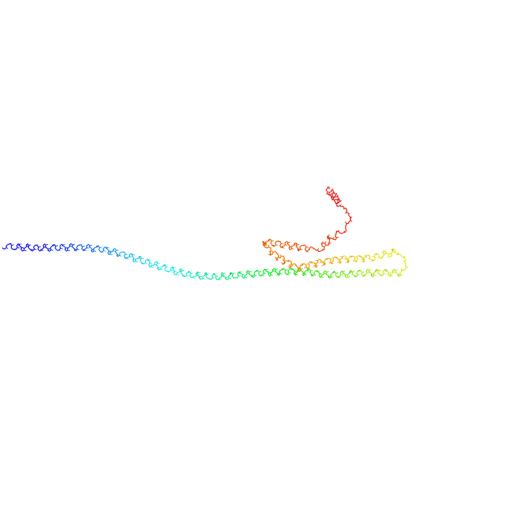49.468 1.00 87.19 140 SER A N 1
ATOM 1086 C CA . SER A 1 140 ? 23.787 -0.200 -50.602 1.00 87.19 140 SER A CA 1
ATOM 1087 C C . SER A 1 140 ? 24.870 0.816 -50.991 1.00 87.19 140 SER A C 1
ATOM 1089 O O . SER A 1 140 ? 25.264 0.883 -52.156 1.00 87.19 140 SER A O 1
ATOM 1091 N N . VAL A 1 141 ? 25.444 1.535 -50.020 1.00 87.25 141 VAL A N 1
ATOM 1092 C CA . VAL A 1 141 ? 26.538 2.497 -50.238 1.00 87.25 141 VAL A CA 1
ATOM 1093 C C . VAL A 1 141 ? 27.776 1.810 -50.816 1.00 87.25 141 VAL A C 1
ATOM 1095 O O . VAL A 1 141 ? 28.382 2.349 -51.743 1.00 87.25 141 VAL A O 1
ATOM 1098 N N . ASP A 1 142 ? 28.141 0.624 -50.320 1.00 88.44 142 ASP A N 1
ATOM 1099 C CA . ASP A 1 142 ? 29.256 -0.165 -50.860 1.00 88.44 142 ASP A CA 1
ATOM 1100 C C . ASP A 1 142 ? 28.980 -0.613 -52.304 1.00 88.44 142 ASP A C 1
ATOM 1102 O O . ASP A 1 142 ? 29.848 -0.528 -53.177 1.00 88.44 142 ASP A O 1
ATOM 1106 N N . ASN A 1 143 ? 27.739 -1.004 -52.608 1.00 87.62 143 ASN A N 1
ATOM 1107 C CA . ASN A 1 143 ? 27.333 -1.313 -53.975 1.00 87.62 143 ASN A CA 1
ATOM 1108 C C . ASN A 1 143 ? 27.449 -0.085 -54.888 1.00 87.62 143 ASN A C 1
ATOM 1110 O O . ASN A 1 143 ? 28.063 -0.184 -55.952 1.00 87.62 143 ASN A O 1
ATOM 1114 N N . TRP A 1 144 ? 26.945 1.086 -54.489 1.00 85.31 144 TRP A N 1
ATOM 1115 C CA . TRP A 1 144 ? 27.102 2.311 -55.283 1.00 85.31 144 TRP A CA 1
ATOM 1116 C C . TRP A 1 144 ? 28.552 2.755 -55.420 1.00 85.31 144 TRP A C 1
ATOM 1118 O O . TRP A 1 144 ? 28.928 3.244 -56.483 1.00 85.31 144 TRP A O 1
ATOM 1128 N N . PHE A 1 145 ? 29.384 2.547 -54.400 1.00 83.12 145 PHE A N 1
ATOM 1129 C CA . PHE A 1 145 ? 30.818 2.805 -54.486 1.00 83.12 145 PHE A CA 1
ATOM 1130 C C . PHE A 1 145 ? 31.485 1.916 -55.545 1.00 83.12 145 PHE A C 1
ATOM 1132 O O . PHE A 1 145 ? 32.247 2.413 -56.378 1.00 83.12 145 PHE A O 1
ATOM 1139 N N . LYS A 1 146 ? 31.133 0.624 -55.597 1.00 87.38 146 LYS A N 1
ATOM 1140 C CA . LYS A 1 146 ? 31.580 -0.284 -56.667 1.00 87.38 146 LYS A CA 1
ATOM 1141 C C . LYS A 1 146 ? 31.097 0.188 -58.039 1.00 87.38 146 LYS A C 1
ATOM 1143 O O . LYS A 1 146 ? 31.902 0.270 -58.962 1.00 87.38 146 LYS A O 1
ATOM 1148 N N . TRP A 1 147 ? 29.821 0.561 -58.185 1.00 83.06 147 TRP A N 1
ATOM 1149 C CA . TRP A 1 147 ? 29.281 1.122 -59.436 1.00 83.06 147 TRP A CA 1
ATOM 1150 C C . TRP A 1 147 ? 29.985 2.419 -59.860 1.00 83.06 147 TRP A C 1
ATOM 1152 O O . TRP A 1 147 ? 30.216 2.641 -61.053 1.00 83.06 147 TRP A O 1
ATOM 1162 N N . LEU A 1 148 ? 30.375 3.263 -58.904 1.00 83.19 148 LEU A N 1
ATOM 1163 C CA . LEU A 1 148 ? 31.143 4.482 -59.152 1.00 83.19 148 LEU A CA 1
ATOM 1164 C C . LEU A 1 148 ? 32.540 4.139 -59.679 1.00 83.19 148 LEU A C 1
ATOM 1166 O O . LEU A 1 148 ? 32.980 4.716 -60.675 1.00 83.19 148 LEU A O 1
ATOM 1170 N N . LEU A 1 149 ? 33.207 3.154 -59.072 1.00 82.81 149 LEU A N 1
ATOM 1171 C CA . LEU A 1 149 ? 34.517 2.676 -59.510 1.00 82.81 149 LEU A CA 1
ATOM 1172 C C . LEU A 1 149 ? 34.457 2.063 -60.921 1.00 82.81 149 LEU A C 1
ATOM 1174 O O . LEU A 1 149 ? 35.298 2.383 -61.760 1.00 82.81 149 LEU A O 1
ATOM 1178 N N . TYR A 1 150 ? 33.431 1.254 -61.214 1.00 85.69 150 TYR A N 1
ATOM 1179 C CA . TYR A 1 150 ? 33.222 0.662 -62.541 1.00 85.69 150 TYR A CA 1
ATOM 1180 C C . TYR A 1 150 ? 32.910 1.708 -63.614 1.00 85.69 150 TYR A C 1
ATOM 1182 O O . TYR A 1 150 ? 33.517 1.678 -64.682 1.00 85.69 150 TYR A O 1
ATOM 1190 N N . SER A 1 151 ? 32.000 2.650 -63.346 1.00 81.75 151 SER A N 1
ATOM 1191 C CA . SER A 1 151 ? 31.649 3.713 -64.304 1.00 81.75 151 SER A CA 1
ATOM 1192 C C . SER A 1 151 ? 32.822 4.659 -64.574 1.00 81.75 151 SER A C 1
ATOM 1194 O O . SER A 1 151 ? 33.076 5.011 -65.726 1.00 81.75 151 SER A O 1
ATOM 1196 N N . THR A 1 152 ? 33.597 4.999 -63.541 1.00 81.75 152 THR A N 1
ATOM 1197 C CA . THR A 1 152 ? 34.817 5.808 -63.677 1.00 81.75 152 THR A CA 1
ATOM 1198 C C . THR A 1 152 ? 35.904 5.055 -64.449 1.00 81.75 152 THR A C 1
ATOM 1200 O O . THR A 1 152 ? 36.510 5.612 -65.363 1.00 81.75 152 THR A O 1
ATOM 1203 N N . GLY A 1 153 ? 36.121 3.771 -64.146 1.00 83.19 153 GLY A N 1
ATOM 1204 C CA . GLY A 1 153 ? 37.074 2.924 -64.867 1.00 83.19 153 GLY A CA 1
ATOM 1205 C C . GLY A 1 153 ? 36.699 2.722 -66.338 1.00 83.19 153 GLY A C 1
ATOM 1206 O O . GLY A 1 153 ? 37.556 2.834 -67.213 1.00 83.19 153 GLY A O 1
ATOM 1207 N N . ALA A 1 154 ? 35.413 2.509 -66.632 1.00 83.19 154 ALA A N 1
ATOM 1208 C CA . ALA A 1 154 ? 34.904 2.427 -67.999 1.00 83.19 154 ALA A CA 1
ATOM 1209 C C . ALA A 1 154 ? 35.141 3.734 -68.771 1.00 83.19 154 ALA A C 1
ATOM 1211 O O . ALA A 1 154 ? 35.563 3.695 -69.927 1.00 83.19 154 ALA A O 1
ATOM 1212 N N . LEU A 1 155 ? 34.948 4.889 -68.123 1.00 81.25 155 LEU A N 1
ATOM 1213 C CA . LEU A 1 155 ? 35.232 6.196 -68.719 1.00 81.25 155 LEU A CA 1
ATOM 1214 C C . LEU A 1 155 ? 36.717 6.351 -69.067 1.00 81.25 155 LEU A C 1
ATOM 1216 O O . LEU A 1 155 ? 37.036 6.806 -70.165 1.00 81.25 155 LEU A O 1
ATOM 1220 N N . LEU A 1 156 ? 37.619 5.903 -68.188 1.00 80.44 156 LEU A N 1
ATOM 1221 C CA . LEU A 1 156 ? 39.061 5.909 -68.449 1.00 80.44 156 LEU A CA 1
ATOM 1222 C C . LEU A 1 156 ? 39.449 4.990 -69.616 1.00 80.44 156 LEU A C 1
ATOM 1224 O O . LEU A 1 156 ? 40.216 5.407 -70.480 1.00 80.44 156 LEU A O 1
ATOM 1228 N N . ILE A 1 157 ? 38.897 3.775 -69.697 1.00 83.44 157 ILE A N 1
ATOM 1229 C CA . ILE A 1 157 ? 39.177 2.836 -70.800 1.00 83.44 157 ILE A CA 1
ATOM 1230 C C . ILE A 1 157 ? 38.684 3.401 -72.137 1.00 83.44 157 ILE A C 1
ATOM 1232 O O . ILE A 1 157 ? 39.410 3.347 -73.132 1.00 83.44 157 ILE A O 1
ATOM 1236 N N . VAL A 1 158 ? 37.479 3.981 -72.170 1.00 82.06 158 VAL A N 1
ATOM 1237 C CA . VAL A 1 158 ? 36.935 4.636 -73.371 1.00 82.06 158 VAL A CA 1
ATOM 1238 C C . VAL A 1 158 ? 37.812 5.824 -73.773 1.00 82.06 158 VAL A C 1
ATOM 1240 O O . VAL A 1 158 ? 38.153 5.955 -74.947 1.00 82.06 158 VAL A O 1
ATOM 1243 N N . ALA A 1 159 ? 38.250 6.645 -72.816 1.00 76.50 159 ALA A N 1
ATOM 1244 C CA . ALA A 1 159 ? 39.146 7.767 -73.082 1.00 76.50 159 ALA A CA 1
ATOM 1245 C C . ALA A 1 159 ? 40.502 7.312 -73.656 1.00 76.50 159 ALA A C 1
ATOM 1247 O O . ALA A 1 159 ? 40.950 7.860 -74.661 1.00 76.50 159 ALA A O 1
ATOM 1248 N N . ILE A 1 160 ? 41.124 6.274 -73.083 1.00 80.50 160 ILE A N 1
ATOM 1249 C CA . ILE A 1 160 ? 42.393 5.704 -73.572 1.00 80.50 160 ILE A CA 1
ATOM 1250 C C . ILE A 1 160 ? 42.219 5.106 -74.975 1.00 80.50 160 ILE A C 1
ATOM 1252 O O . ILE A 1 160 ? 43.036 5.362 -75.857 1.00 80.50 160 ILE A O 1
ATOM 1256 N N . SER A 1 161 ? 41.129 4.372 -75.215 1.00 76.50 161 SER A N 1
ATOM 1257 C CA . SER A 1 161 ? 40.828 3.769 -76.523 1.00 76.50 161 SER A CA 1
ATOM 1258 C C . SER A 1 161 ? 40.666 4.833 -77.612 1.00 76.50 161 SER A C 1
ATOM 1260 O 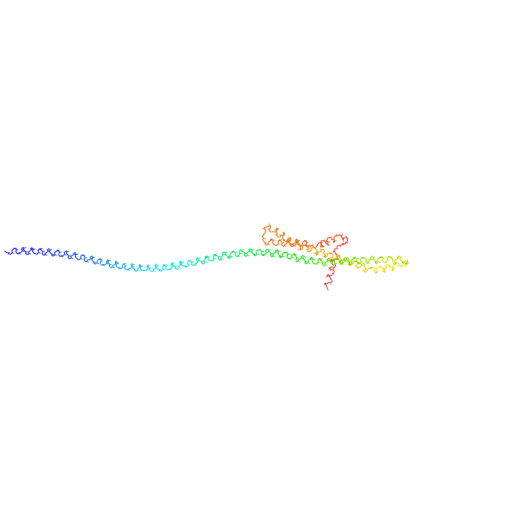O . SER A 1 161 ? 41.167 4.677 -78.724 1.00 76.50 161 SER A O 1
ATOM 1262 N N . ILE A 1 162 ? 40.018 5.954 -77.278 1.00 73.94 162 ILE A N 1
ATOM 1263 C CA . ILE A 1 162 ? 39.872 7.108 -78.171 1.00 73.94 162 ILE A CA 1
ATOM 1264 C C . ILE A 1 162 ? 41.233 7.747 -78.500 1.00 73.94 162 ILE A C 1
ATOM 1266 O O . ILE A 1 162 ? 41.427 8.186 -79.635 1.00 73.94 162 ILE A O 1
ATOM 1270 N N . VAL A 1 163 ? 42.159 7.817 -77.537 1.00 74.00 163 VAL A N 1
ATOM 1271 C CA . VAL A 1 163 ? 43.511 8.373 -77.732 1.00 74.00 163 VAL A CA 1
ATOM 1272 C C . VAL A 1 163 ? 44.367 7.454 -78.608 1.00 74.00 163 VAL A C 1
ATOM 1274 O O . VAL A 1 163 ? 44.969 7.938 -79.562 1.00 74.00 163 VAL A O 1
ATOM 1277 N N . ILE A 1 164 ? 44.373 6.140 -78.355 1.00 75.31 164 ILE A N 1
ATOM 1278 C CA . ILE A 1 164 ? 45.123 5.157 -79.161 1.00 75.31 164 ILE A CA 1
ATOM 1279 C C . ILE A 1 164 ? 44.630 5.160 -80.615 1.00 75.31 164 ILE A C 1
ATOM 1281 O O . ILE A 1 164 ? 45.429 5.296 -81.539 1.00 75.31 164 ILE A O 1
ATOM 1285 N N . TYR A 1 165 ? 43.309 5.129 -80.824 1.00 71.62 165 TYR A N 1
ATOM 1286 C CA . TYR A 1 165 ? 42.712 5.177 -82.164 1.00 71.62 165 TYR A CA 1
ATOM 1287 C C . TYR A 1 165 ? 43.026 6.482 -82.917 1.00 71.62 165 TYR A C 1
ATOM 1289 O O . TYR A 1 165 ? 43.042 6.517 -84.147 1.00 71.62 165 TYR A O 1
ATOM 1297 N N . GLN A 1 166 ? 43.274 7.575 -82.190 1.00 67.56 166 GLN A N 1
ATOM 1298 C CA . GLN A 1 166 ? 43.648 8.861 -82.775 1.00 67.56 166 GLN A CA 1
ATOM 1299 C C . GLN A 1 166 ? 45.137 8.941 -83.147 1.00 67.56 166 GLN A C 1
ATOM 1301 O O . GLN A 1 166 ? 45.475 9.703 -84.047 1.00 67.56 166 GLN A O 1
ATOM 1306 N N . ILE A 1 167 ? 46.004 8.160 -82.496 1.00 67.06 167 ILE A N 1
ATOM 1307 C CA . ILE A 1 167 ? 47.433 8.055 -82.832 1.00 67.06 167 ILE A CA 1
ATOM 1308 C C . ILE A 1 167 ? 47.637 7.175 -84.078 1.00 67.06 167 ILE A C 1
ATOM 1310 O O . ILE A 1 167 ? 48.490 7.482 -84.902 1.00 67.06 167 ILE A O 1
ATOM 1314 N N . GLU A 1 168 ? 46.833 6.121 -84.262 1.00 64.06 168 GLU A N 1
ATOM 1315 C CA . GLU A 1 168 ? 46.938 5.214 -85.423 1.00 64.06 168 GLU A CA 1
ATOM 1316 C C . GLU A 1 168 ? 46.346 5.778 -86.729 1.00 64.06 168 GLU A C 1
ATOM 1318 O O . GLU A 1 168 ? 46.712 5.335 -87.818 1.00 64.06 168 GLU A O 1
ATOM 1323 N N . ARG A 1 169 ? 45.429 6.751 -86.652 1.00 60.78 169 ARG A N 1
ATOM 1324 C CA . ARG A 1 169 ? 44.835 7.418 -87.823 1.00 60.78 169 ARG A CA 1
ATOM 1325 C C . ARG A 1 169 ? 45.324 8.859 -87.935 1.00 60.78 169 ARG A C 1
ATOM 1327 O O . ARG A 1 169 ? 44.646 9.791 -87.503 1.00 60.78 169 ARG A O 1
ATOM 1334 N N . GLU A 1 170 ? 46.459 9.057 -88.599 1.00 52.50 170 GLU A N 1
ATOM 1335 C CA . GLU A 1 170 ? 46.799 10.366 -89.161 1.00 52.50 170 GLU A CA 1
ATOM 1336 C C . GLU A 1 170 ? 45.808 10.696 -90.291 1.00 52.50 170 GLU A C 1
ATOM 1338 O O . GLU A 1 170 ? 45.827 10.092 -91.362 1.00 52.50 170 GLU A O 1
ATOM 1343 N N . GLY A 1 171 ? 44.874 11.618 -90.044 1.00 52.22 171 GLY A N 1
ATOM 1344 C CA . GLY A 1 171 ? 43.884 12.001 -91.051 1.00 52.22 171 GLY A CA 1
ATOM 1345 C C . GLY A 1 171 ? 42.792 12.921 -90.516 1.00 52.22 171 GLY A C 1
ATOM 1346 O O . GLY A 1 171 ? 41.900 12.518 -89.774 1.00 52.22 171 GLY A O 1
ATOM 1347 N N . THR A 1 172 ? 42.879 14.182 -90.911 1.00 56.41 172 THR A N 1
ATOM 1348 C CA . THR A 1 172 ? 42.043 15.341 -90.583 1.00 56.41 172 THR A CA 1
ATOM 1349 C C . THR A 1 172 ? 40.536 15.160 -90.812 1.00 56.41 172 THR A C 1
ATOM 1351 O O . THR A 1 172 ? 40.099 15.085 -91.948 1.00 56.41 172 THR A O 1
ATOM 1354 N N . LEU A 1 173 ? 39.743 15.245 -89.731 1.00 51.16 173 LEU A N 1
ATOM 1355 C CA . LEU A 1 173 ? 38.413 15.891 -89.633 1.00 51.16 173 LEU A CA 1
ATOM 1356 C C . LEU A 1 173 ? 38.111 16.150 -88.139 1.00 51.16 173 LEU A C 1
ATOM 1358 O O . LEU A 1 173 ? 37.309 15.462 -87.508 1.00 51.16 173 LEU A O 1
ATOM 1362 N N . ILE A 1 174 ? 38.804 17.123 -87.540 1.00 59.34 174 ILE A N 1
ATOM 1363 C CA . ILE A 1 174 ? 38.821 17.362 -86.081 1.00 59.34 174 ILE A CA 1
ATOM 1364 C C . ILE A 1 174 ? 37.407 17.612 -85.512 1.00 59.34 174 ILE A C 1
ATOM 1366 O O . ILE A 1 174 ? 37.087 17.114 -84.436 1.00 59.34 174 ILE A O 1
ATOM 1370 N N . ALA A 1 175 ? 36.535 18.311 -86.248 1.00 59.88 175 ALA A N 1
ATOM 1371 C CA . ALA A 1 175 ? 35.209 18.713 -85.764 1.00 59.88 175 ALA A CA 1
ATOM 1372 C C . ALA A 1 175 ? 34.170 17.570 -85.733 1.00 59.88 175 ALA A C 1
ATOM 1374 O O . ALA A 1 175 ? 33.506 17.374 -84.715 1.00 59.88 175 ALA A O 1
ATOM 1375 N N . LEU A 1 176 ? 34.047 16.780 -86.810 1.00 59.91 176 LEU A N 1
ATOM 1376 C CA . LEU A 1 176 ? 33.133 15.623 -86.847 1.00 59.91 176 LEU A CA 1
ATOM 1377 C C . LEU A 1 176 ? 33.581 14.533 -85.868 1.00 59.91 176 LEU A C 1
ATOM 1379 O O . LEU A 1 176 ? 32.759 13.940 -85.175 1.00 59.91 176 LEU A O 1
ATOM 1383 N N . ASN A 1 177 ? 34.894 14.326 -85.753 1.00 67.44 177 ASN A N 1
ATOM 1384 C CA . ASN A 1 177 ? 35.460 13.347 -84.833 1.00 67.44 177 ASN A CA 1
ATOM 1385 C C . ASN A 1 177 ? 35.295 13.784 -83.360 1.00 67.44 177 ASN A C 1
ATOM 1387 O O . ASN A 1 177 ? 35.134 12.940 -82.486 1.00 67.44 177 ASN A O 1
ATOM 1391 N N . PHE A 1 178 ? 35.275 15.091 -83.068 1.00 67.12 178 PHE A N 1
ATOM 1392 C CA . PHE A 1 178 ? 34.983 15.621 -81.730 1.00 67.12 178 PHE A CA 1
ATOM 1393 C C . PHE A 1 178 ? 33.507 15.461 -81.340 1.00 67.12 178 PHE A C 1
ATOM 1395 O O . PHE A 1 178 ? 33.218 14.981 -80.246 1.00 67.12 178 PHE A O 1
ATOM 1402 N N . LEU A 1 179 ? 32.568 15.788 -82.235 1.00 70.88 179 LEU A N 1
ATOM 1403 C CA . LEU A 1 179 ? 31.131 15.644 -81.960 1.00 70.88 179 LEU A CA 1
ATOM 1404 C C . LEU A 1 179 ? 30.736 14.185 -81.700 1.00 70.88 179 LEU A C 1
ATOM 1406 O O . LEU A 1 179 ? 30.014 13.911 -80.745 1.00 70.88 179 LEU A O 1
ATOM 1410 N N . VAL A 1 180 ? 31.265 13.241 -82.485 1.00 69.19 180 VAL A N 1
ATOM 1411 C CA . VAL A 1 180 ? 31.034 11.803 -82.264 1.00 69.19 180 VAL A CA 1
ATOM 1412 C C . VAL A 1 180 ? 31.583 11.358 -80.904 1.00 69.19 180 VAL A C 1
ATOM 1414 O O . VAL A 1 180 ? 30.912 10.614 -80.193 1.00 69.19 180 VAL A O 1
ATOM 1417 N N . LYS A 1 181 ? 32.753 11.864 -80.486 1.00 70.81 181 LYS A N 1
ATOM 1418 C CA . LYS A 1 181 ? 33.325 11.582 -79.158 1.00 70.81 181 LYS A CA 1
ATOM 1419 C C . LYS A 1 181 ? 32.465 12.139 -78.025 1.00 70.81 181 LYS A C 1
ATOM 1421 O O . LYS A 1 181 ? 32.249 11.428 -77.054 1.00 70.81 181 LYS A O 1
ATOM 1426 N N . VAL A 1 182 ? 31.951 13.364 -78.147 1.00 75.44 182 VAL A N 1
ATOM 1427 C CA . VAL A 1 182 ? 31.073 13.982 -77.134 1.00 75.44 182 VAL A CA 1
ATOM 1428 C C . VAL A 1 182 ? 29.748 13.230 -77.009 1.00 75.44 182 VAL A C 1
ATOM 1430 O O . VAL A 1 182 ? 29.292 12.983 -75.897 1.00 75.44 182 VAL A O 1
ATOM 1433 N N . VAL A 1 183 ? 29.144 12.815 -78.124 1.00 79.56 183 VAL A N 1
ATOM 1434 C CA . VAL A 1 183 ? 27.901 12.026 -78.104 1.00 79.56 183 VAL A CA 1
ATOM 1435 C C . VAL A 1 183 ? 28.137 10.637 -77.500 1.00 79.56 183 VAL A C 1
ATOM 1437 O O . VAL A 1 183 ? 27.288 10.149 -76.760 1.00 79.56 183 VAL A O 1
ATOM 1440 N N . LEU A 1 184 ? 29.298 10.021 -77.750 1.00 73.12 184 LEU A N 1
ATOM 1441 C CA . LEU A 1 184 ? 29.655 8.718 -77.182 1.00 73.12 184 LEU A CA 1
ATOM 1442 C C . LEU A 1 184 ? 29.972 8.795 -75.676 1.00 73.12 184 LEU A C 1
ATOM 1444 O O . LEU A 1 184 ? 29.627 7.882 -74.928 1.00 73.12 184 LEU A O 1
ATOM 1448 N N . THR A 1 185 ? 30.619 9.871 -75.214 1.00 76.56 185 THR A N 1
ATOM 1449 C CA . THR A 1 185 ? 30.998 10.040 -73.800 1.00 76.56 185 THR A CA 1
ATOM 1450 C C . THR A 1 185 ? 29.904 10.684 -72.950 1.00 76.56 185 THR A C 1
ATOM 1452 O O . THR A 1 185 ? 29.898 10.482 -71.737 1.00 76.56 185 THR A O 1
ATOM 1455 N N . SER A 1 186 ? 28.945 11.401 -73.545 1.00 78.19 186 SER A N 1
ATOM 1456 C CA . SER A 1 186 ? 27.852 12.078 -72.829 1.00 78.19 186 SER A CA 1
ATOM 1457 C C . SER A 1 186 ? 27.017 11.136 -71.939 1.00 78.19 186 SER A C 1
ATOM 1459 O O . SER A 1 186 ? 26.850 11.465 -70.760 1.00 78.19 186 SER A O 1
ATOM 1461 N N . PRO A 1 187 ? 26.569 9.946 -72.398 1.00 81.38 187 PRO A N 1
ATOM 1462 C CA . PRO A 1 187 ? 25.877 8.986 -71.536 1.00 81.38 187 PRO A CA 1
ATOM 1463 C C . PRO A 1 187 ? 26.744 8.485 -70.376 1.00 81.38 187 PRO A C 1
ATOM 1465 O O . PRO A 1 187 ? 26.239 8.274 -69.277 1.00 81.38 187 PRO A O 1
ATOM 1468 N N . LEU A 1 188 ? 28.056 8.334 -70.587 1.00 79.88 188 LEU A N 1
ATOM 1469 C CA . LEU A 1 188 ? 28.993 7.909 -69.545 1.00 79.88 188 LEU A CA 1
ATOM 1470 C C . LEU A 1 188 ? 29.211 8.994 -68.485 1.00 79.88 188 LEU A C 1
ATOM 1472 O O . LEU A 1 188 ? 29.212 8.696 -67.294 1.00 79.88 188 LEU A O 1
ATOM 1476 N N . VAL A 1 189 ? 29.353 10.253 -68.901 1.00 80.62 189 VAL A N 1
ATOM 1477 C CA . VAL A 1 189 ? 29.461 11.396 -67.980 1.00 80.62 189 VAL A CA 1
ATOM 1478 C C . VAL A 1 189 ? 28.169 11.552 -67.171 1.00 80.62 189 VAL A C 1
ATOM 1480 O O . VAL A 1 189 ? 28.214 11.767 -65.957 1.00 80.62 189 VAL A O 1
ATOM 1483 N N . TYR A 1 190 ? 27.009 11.366 -67.809 1.00 86.94 190 TYR A N 1
ATOM 1484 C CA . TYR A 1 190 ? 25.727 11.325 -67.109 1.00 86.94 190 TYR A CA 1
ATOM 1485 C C . TYR A 1 190 ? 25.663 10.173 -66.094 1.00 86.94 190 TYR A C 1
ATOM 1487 O O . TYR A 1 190 ? 25.271 10.388 -64.951 1.00 86.94 190 TYR A O 1
ATOM 1495 N N . LEU A 1 191 ? 26.115 8.968 -66.455 1.00 83.81 191 LEU A N 1
ATOM 1496 C CA . LEU A 1 191 ? 26.168 7.837 -65.523 1.00 83.81 191 LEU A CA 1
ATOM 1497 C C . LEU A 1 191 ? 27.068 8.117 -64.312 1.00 83.81 191 LEU A C 1
ATOM 1499 O O . LEU A 1 191 ? 26.650 7.858 -63.187 1.00 83.81 191 LEU A O 1
ATOM 1503 N N . VAL A 1 192 ? 28.258 8.692 -64.508 1.00 83.56 192 VAL A N 1
ATOM 1504 C CA . VAL A 1 192 ? 29.169 9.040 -63.400 1.00 83.56 192 VAL A CA 1
ATOM 1505 C C . VAL A 1 192 ? 28.542 10.085 -62.474 1.00 83.56 192 VAL A C 1
ATOM 1507 O O . VAL A 1 192 ? 28.572 9.930 -61.255 1.00 83.56 192 VAL A O 1
ATOM 1510 N N . THR A 1 193 ? 27.931 11.131 -63.034 1.00 83.69 193 THR A N 1
ATOM 1511 C CA . THR A 1 193 ? 27.262 12.181 -62.243 1.00 83.69 193 THR A CA 1
ATOM 1512 C C . THR A 1 193 ? 26.023 11.664 -61.509 1.00 83.69 193 THR A C 1
ATOM 1514 O O . THR A 1 193 ? 25.821 11.998 -60.340 1.00 83.69 193 THR A O 1
ATOM 1517 N N . PHE A 1 194 ? 25.230 10.794 -62.139 1.00 85.62 194 PHE A N 1
ATOM 1518 C CA . PHE A 1 194 ? 24.089 10.131 -61.510 1.00 85.62 194 PHE A CA 1
ATOM 1519 C C . PHE A 1 194 ? 24.529 9.224 -60.355 1.00 85.62 194 PHE A C 1
ATOM 1521 O O . PHE A 1 194 ? 24.036 9.378 -59.238 1.00 85.62 194 PHE A O 1
ATOM 1528 N N . VAL A 1 195 ? 25.494 8.330 -60.591 1.00 84.56 195 VAL A N 1
ATOM 1529 C CA . VAL A 1 195 ? 26.026 7.414 -59.569 1.00 84.56 195 VAL A CA 1
ATOM 1530 C C . VAL A 1 195 ? 26.675 8.188 -58.421 1.00 84.56 195 VAL A C 1
ATOM 1532 O O . VAL A 1 195 ? 26.453 7.856 -57.260 1.00 84.56 195 VAL A O 1
ATOM 1535 N N . SER A 1 196 ? 27.410 9.263 -58.718 1.00 82.06 196 SER A N 1
ATOM 1536 C CA . SER A 1 196 ? 27.973 10.153 -57.698 1.00 82.06 196 SER A CA 1
ATOM 1537 C C . SER A 1 196 ? 26.881 10.810 -56.847 1.00 82.06 196 SER A C 1
ATOM 1539 O O . SER A 1 196 ? 26.984 10.803 -55.620 1.00 82.06 196 SER A O 1
ATOM 1541 N N . SER A 1 197 ? 25.801 11.306 -57.461 1.00 82.94 197 SER A N 1
ATOM 1542 C CA . SER A 1 197 ? 24.675 11.893 -56.726 1.00 82.94 197 SER A CA 1
ATOM 1543 C C . SER A 1 197 ? 23.965 10.869 -55.836 1.00 82.94 197 SER A C 1
ATOM 1545 O O . SER A 1 197 ? 23.651 11.179 -54.685 1.00 82.94 197 SER A O 1
ATOM 1547 N N . GLN A 1 198 ? 23.747 9.646 -56.331 1.00 83.25 198 GLN A N 1
ATOM 1548 C CA . GLN A 1 198 ? 23.115 8.580 -55.549 1.00 83.25 198 GLN A CA 1
ATOM 1549 C C . GLN A 1 198 ? 24.002 8.112 -54.396 1.00 83.25 198 GLN A C 1
ATOM 1551 O O . GLN A 1 198 ? 23.531 8.041 -53.264 1.00 83.25 198 GLN A O 1
ATOM 1556 N N . TYR A 1 199 ? 25.300 7.921 -54.638 1.00 84.94 199 TYR A N 1
ATOM 1557 C CA . TYR A 1 199 ? 26.267 7.615 -53.585 1.00 84.94 199 TYR A CA 1
ATOM 1558 C C . TYR A 1 199 ? 26.267 8.687 -52.486 1.00 84.94 199 TYR A C 1
ATOM 1560 O O . TYR A 1 199 ? 26.198 8.365 -51.300 1.00 84.94 199 TYR A O 1
ATOM 1568 N N . SER A 1 200 ? 26.276 9.974 -52.854 1.00 83.62 200 SER A N 1
ATOM 1569 C CA . SER A 1 200 ? 26.199 11.067 -51.878 1.00 83.62 200 SER A CA 1
ATOM 1570 C C . SER A 1 200 ? 24.887 11.067 -51.092 1.00 83.62 200 SER A C 1
ATOM 1572 O O . SER A 1 200 ? 24.911 11.310 -49.888 1.00 83.62 200 SER A O 1
ATOM 1574 N N . ARG A 1 201 ? 23.746 10.786 -51.735 1.00 85.81 201 ARG A N 1
ATOM 1575 C CA . ARG A 1 201 ? 22.435 10.703 -51.065 1.00 85.81 201 ARG A CA 1
ATOM 1576 C C . ARG A 1 201 ? 22.372 9.545 -50.076 1.00 85.81 201 ARG A C 1
ATOM 1578 O O . ARG A 1 201 ? 21.916 9.736 -48.953 1.00 85.81 201 ARG A O 1
ATOM 1585 N N . GLU A 1 202 ? 22.850 8.372 -50.465 1.00 86.25 202 GLU A N 1
ATOM 1586 C CA . GLU A 1 202 ? 22.826 7.198 -49.595 1.00 86.25 202 GLU A CA 1
ATOM 1587 C C . GLU A 1 202 ? 23.833 7.292 -48.455 1.00 86.25 202 GLU A C 1
ATOM 1589 O O . GLU A 1 202 ? 23.494 6.969 -47.321 1.00 86.25 202 GLU A O 1
ATOM 1594 N N . LYS A 1 203 ? 25.030 7.834 -48.705 1.00 85.19 203 LYS A N 1
ATOM 1595 C CA . LYS A 1 203 ? 25.997 8.123 -47.641 1.00 85.19 203 LYS A CA 1
ATOM 1596 C C . LYS A 1 203 ? 25.421 9.102 -46.614 1.00 85.19 203 LYS A C 1
ATOM 1598 O O . LYS A 1 203 ? 25.573 8.898 -45.413 1.00 85.19 203 LYS A O 1
ATOM 1603 N N . LYS A 1 204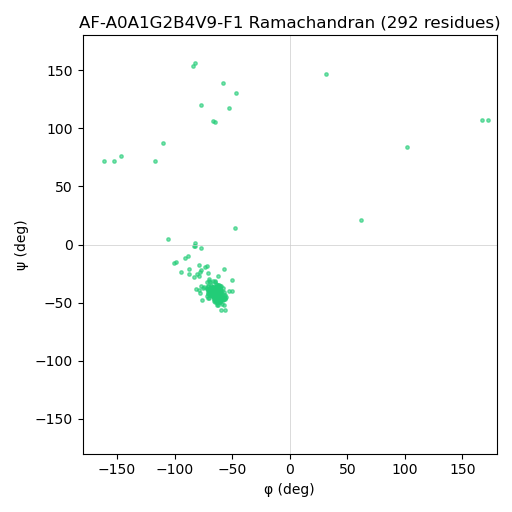 ? 24.709 10.128 -47.090 1.00 86.56 204 LYS A N 1
ATOM 1604 C CA . LYS A 1 204 ? 24.000 11.101 -46.253 1.00 86.56 204 LYS A CA 1
ATOM 1605 C C . LYS A 1 204 ? 22.947 10.404 -45.370 1.00 86.56 204 LYS A C 1
ATOM 1607 O O . LYS A 1 204 ? 22.917 10.610 -44.162 1.00 86.56 204 LYS A O 1
ATOM 1612 N N . LEU A 1 205 ? 22.127 9.524 -45.949 1.00 85.25 205 LEU A N 1
ATOM 1613 C CA . LEU A 1 205 ? 21.147 8.724 -45.200 1.00 85.25 205 LEU A CA 1
ATOM 1614 C C . LEU A 1 205 ? 21.815 7.786 -44.182 1.00 85.25 205 LEU A C 1
ATOM 1616 O O . LEU A 1 205 ? 21.367 7.701 -43.041 1.00 85.25 205 LEU A O 1
ATOM 1620 N N . LEU A 1 206 ? 22.906 7.124 -44.560 1.00 87.31 206 LEU A N 1
ATOM 1621 C CA . LEU A 1 206 ? 23.662 6.234 -43.684 1.00 87.31 206 LEU A CA 1
ATOM 1622 C C . LEU A 1 206 ? 24.186 6.958 -42.435 1.00 87.31 206 LEU A C 1
ATOM 1624 O O . LEU A 1 206 ? 24.040 6.453 -41.322 1.00 87.31 206 LEU A O 1
ATOM 1628 N N . GLU A 1 207 ? 24.776 8.143 -42.601 1.00 84.62 207 GLU A N 1
ATOM 1629 C CA . GLU A 1 207 ? 25.264 8.961 -41.484 1.00 84.62 207 GLU A CA 1
ATOM 1630 C C . GLU A 1 207 ? 24.124 9.363 -40.535 1.00 84.62 207 GLU A C 1
ATOM 1632 O O . GLU A 1 207 ? 24.270 9.269 -39.315 1.00 84.62 207 GLU A O 1
ATOM 1637 N N . GLU A 1 208 ? 22.955 9.714 -41.077 1.00 83.12 208 GLU A N 1
ATOM 1638 C CA . GLU A 1 208 ? 21.774 10.038 -40.275 1.00 83.12 208 GLU A CA 1
ATOM 1639 C C . GLU A 1 208 ? 21.240 8.832 -39.486 1.00 83.12 208 GLU A C 1
ATOM 1641 O O . GLU A 1 208 ? 20.922 8.959 -38.301 1.00 83.12 208 GLU A O 1
ATOM 1646 N N . TYR A 1 209 ? 21.167 7.651 -40.098 1.00 82.75 209 TYR A N 1
ATOM 1647 C CA . TYR A 1 209 ? 20.709 6.441 -39.411 1.00 82.75 209 TYR A CA 1
ATOM 1648 C C . TYR A 1 209 ? 21.724 5.935 -38.374 1.00 82.75 209 TYR A C 1
ATOM 1650 O O . TYR A 1 209 ? 21.324 5.506 -37.289 1.00 82.75 209 TYR A O 1
ATOM 1658 N N . ARG A 1 210 ? 23.033 6.058 -38.638 1.00 84.62 210 ARG A N 1
ATOM 1659 C CA . ARG A 1 210 ? 24.095 5.774 -37.652 1.00 84.62 210 ARG A CA 1
ATOM 1660 C C . ARG A 1 210 ? 24.012 6.701 -36.444 1.00 84.62 210 ARG A C 1
ATOM 1662 O O . ARG A 1 210 ? 24.173 6.250 -35.306 1.00 84.62 210 ARG A O 1
ATOM 1669 N N . PHE A 1 211 ? 23.715 7.976 -36.684 1.00 84.12 211 PHE A N 1
ATOM 1670 C CA . PHE A 1 211 ? 23.473 8.938 -35.621 1.00 84.12 211 PHE A CA 1
ATOM 1671 C C . PHE A 1 211 ? 22.249 8.539 -34.784 1.00 84.12 211 PHE A C 1
ATOM 1673 O O . PHE A 1 211 ? 22.372 8.357 -33.574 1.00 84.12 211 PHE A O 1
ATOM 1680 N N . LYS A 1 212 ? 21.097 8.278 -35.421 1.00 82.00 212 LYS A N 1
ATOM 1681 C CA . LYS A 1 212 ? 19.874 7.829 -34.725 1.00 82.00 212 LYS A CA 1
ATOM 1682 C C . LYS A 1 212 ? 20.095 6.544 -33.918 1.00 82.00 212 LYS A C 1
ATOM 1684 O O . LYS A 1 212 ? 19.636 6.460 -32.784 1.00 82.00 212 LYS A O 1
ATOM 1689 N N . SER A 1 213 ? 20.843 5.578 -34.454 1.00 81.88 213 SER A N 1
ATOM 1690 C CA . SER A 1 213 ? 21.181 4.334 -33.748 1.00 81.88 213 SER A CA 1
ATOM 1691 C C . SER A 1 213 ? 22.033 4.580 -32.502 1.00 81.88 213 SER A C 1
ATOM 1693 O O . SER A 1 213 ? 21.752 4.018 -31.446 1.00 81.88 213 SER A O 1
ATOM 1695 N N . THR A 1 214 ? 23.072 5.411 -32.611 1.00 82.31 214 THR A N 1
ATOM 1696 C CA . THR A 1 214 ? 23.958 5.746 -31.483 1.00 82.31 214 THR A CA 1
ATOM 1697 C C . THR A 1 214 ? 23.194 6.463 -30.375 1.00 82.31 214 THR A C 1
ATOM 1699 O O . THR A 1 214 ? 23.382 6.171 -29.197 1.00 82.31 214 THR A O 1
ATOM 1702 N N . ILE A 1 215 ? 22.294 7.371 -30.749 1.00 79.25 215 ILE A N 1
ATOM 1703 C CA . ILE A 1 215 ? 21.470 8.104 -29.791 1.00 79.25 215 ILE A CA 1
ATOM 1704 C C . ILE A 1 215 ? 20.405 7.209 -29.144 1.00 79.25 215 ILE A C 1
ATOM 1706 O O . ILE A 1 215 ? 20.174 7.308 -27.943 1.00 79.25 215 ILE A O 1
ATOM 1710 N N . ALA A 1 216 ? 19.792 6.289 -29.892 1.00 77.19 216 ALA A N 1
ATOM 1711 C CA . ALA A 1 216 ? 18.870 5.305 -29.323 1.00 77.19 216 ALA A CA 1
ATOM 1712 C C . ALA A 1 216 ? 19.554 4.404 -28.277 1.00 77.19 216 ALA A C 1
ATOM 1714 O O . ALA A 1 216 ? 18.944 4.065 -27.267 1.00 77.19 216 ALA A O 1
ATOM 1715 N N . LEU A 1 217 ? 20.831 4.059 -28.486 1.00 78.75 217 LEU A N 1
ATOM 1716 C CA . LEU A 1 217 ? 21.634 3.296 -27.523 1.00 78.75 217 LEU A CA 1
ATOM 1717 C C . LEU A 1 217 ? 21.938 4.084 -26.242 1.00 78.75 217 LEU A C 1
ATOM 1719 O O . LEU A 1 217 ? 21.958 3.499 -25.161 1.00 78.75 217 LEU A O 1
ATOM 1723 N N . SER A 1 218 ? 22.179 5.393 -26.343 1.00 80.19 218 SER A N 1
ATOM 1724 C CA . SER A 1 218 ? 22.486 6.247 -25.187 1.00 80.19 218 SER A CA 1
ATOM 1725 C C . SER A 1 218 ? 21.247 6.834 -24.502 1.00 80.19 218 SER A C 1
ATOM 1727 O O . SER A 1 218 ? 21.364 7.377 -23.404 1.00 80.19 218 SER A O 1
ATOM 1729 N N . PHE A 1 219 ? 20.059 6.695 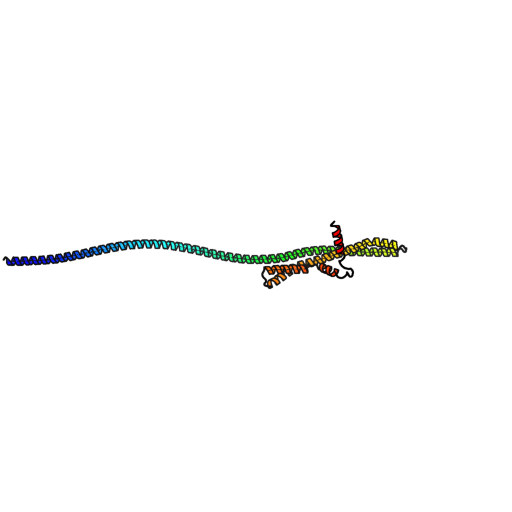-25.098 1.00 76.81 219 PHE A N 1
ATOM 1730 C CA . PHE A 1 219 ? 18.808 7.254 -24.584 1.00 76.81 219 PHE A CA 1
ATOM 1731 C C . PHE A 1 219 ? 18.493 6.819 -23.146 1.00 76.81 219 PHE A C 1
ATOM 1733 O O . PHE A 1 219 ? 18.177 7.674 -22.323 1.00 76.81 219 PHE A O 1
ATOM 1740 N N . GLU A 1 220 ? 18.643 5.533 -22.803 1.00 76.00 220 GLU A N 1
ATOM 1741 C CA . GLU A 1 220 ? 18.387 5.061 -21.431 1.00 76.00 220 GLU A CA 1
ATOM 1742 C C . GLU A 1 220 ? 19.364 5.671 -20.416 1.00 76.00 220 GLU A C 1
ATOM 1744 O O . GLU A 1 220 ? 18.969 6.023 -19.305 1.00 76.00 220 GLU A O 1
ATOM 1749 N N . ALA A 1 221 ? 20.629 5.863 -20.801 1.00 75.94 221 ALA A N 1
ATOM 1750 C CA . ALA A 1 221 ? 21.621 6.504 -19.942 1.00 75.94 221 ALA A CA 1
ATOM 1751 C C . ALA A 1 221 ? 21.262 7.975 -19.680 1.00 75.94 221 ALA A C 1
ATOM 1753 O O . ALA A 1 221 ? 21.320 8.422 -18.536 1.00 75.94 221 ALA A O 1
ATOM 1754 N N . TYR A 1 222 ? 20.815 8.704 -20.709 1.00 72.56 222 TYR A N 1
ATOM 1755 C CA . TYR A 1 222 ? 20.317 10.073 -20.548 1.00 72.56 222 TYR A CA 1
ATOM 1756 C C . TYR A 1 222 ? 19.025 10.132 -19.723 1.00 72.56 222 TYR A C 1
ATOM 1758 O O . TYR A 1 222 ? 18.913 10.976 -18.837 1.00 72.56 222 TYR A O 1
ATOM 1766 N N . ARG A 1 223 ? 18.076 9.212 -19.951 1.00 74.69 223 ARG A N 1
ATOM 1767 C CA . ARG A 1 223 ? 16.838 9.094 -19.158 1.00 74.69 223 ARG A CA 1
ATOM 1768 C C . ARG A 1 223 ? 17.153 8.901 -17.675 1.00 74.69 223 ARG A C 1
ATOM 1770 O O . ARG A 1 223 ? 16.527 9.541 -16.832 1.00 74.69 223 ARG A O 1
ATOM 1777 N N . LYS A 1 224 ? 18.135 8.049 -17.367 1.00 75.88 224 LYS A N 1
ATOM 1778 C CA . LYS A 1 224 ? 18.591 7.784 -16.001 1.00 75.88 224 LYS A CA 1
ATOM 1779 C C . LYS A 1 224 ? 19.249 9.010 -15.363 1.00 75.88 224 LYS A C 1
ATOM 1781 O O . LYS A 1 224 ? 18.850 9.380 -14.266 1.00 75.88 224 LYS A O 1
ATOM 1786 N N . LEU A 1 225 ? 20.178 9.664 -16.067 1.00 74.25 225 LEU A N 1
ATOM 1787 C CA . LEU A 1 225 ? 20.891 10.851 -15.574 1.00 74.25 225 LEU A CA 1
ATOM 1788 C C . LEU A 1 225 ? 19.923 11.993 -15.224 1.00 74.25 225 LEU A C 1
ATOM 1790 O O . LEU A 1 225 ? 20.008 12.587 -14.157 1.00 74.25 225 LEU A O 1
ATOM 1794 N N . ILE A 1 226 ? 18.945 12.242 -16.101 1.00 70.62 226 ILE A N 1
ATOM 1795 C CA . ILE A 1 226 ? 17.943 13.299 -15.918 1.00 70.62 226 ILE A CA 1
ATOM 1796 C C . ILE A 1 226 ? 17.011 12.977 -14.748 1.00 70.62 226 ILE A C 1
ATOM 1798 O O . ILE A 1 226 ? 16.641 13.864 -13.981 1.00 70.62 226 ILE A O 1
ATOM 1802 N N . ARG A 1 227 ? 16.629 11.706 -14.585 1.00 70.62 227 ARG A N 1
ATOM 1803 C CA . ARG A 1 227 ? 15.813 11.280 -13.446 1.00 70.62 227 ARG A CA 1
ATOM 1804 C C . ARG A 1 227 ? 16.553 11.474 -12.122 1.00 70.62 227 ARG A C 1
ATOM 1806 O O . ARG A 1 227 ? 15.949 11.955 -11.169 1.00 70.62 227 ARG A O 1
ATOM 1813 N N . GLU A 1 228 ? 17.831 11.115 -12.067 1.00 70.94 228 GLU A N 1
ATOM 1814 C CA . GLU A 1 228 ? 18.678 11.257 -10.877 1.00 70.94 228 GLU A CA 1
ATOM 1815 C C . GLU A 1 228 ? 18.832 12.737 -10.483 1.00 70.94 228 GLU A C 1
ATOM 1817 O O . GLU A 1 228 ? 18.502 13.118 -9.362 1.00 70.94 228 GLU A O 1
ATOM 1822 N N . GLU A 1 229 ? 19.161 13.602 -11.444 1.00 66.19 229 GLU A N 1
ATOM 1823 C CA . GLU A 1 229 ? 19.365 15.041 -11.221 1.00 66.19 229 GLU A CA 1
ATOM 1824 C C . GLU A 1 229 ? 18.074 15.788 -10.815 1.00 66.19 229 GLU A C 1
ATOM 1826 O O . GLU A 1 229 ? 18.098 16.738 -10.031 1.00 66.19 229 GLU A O 1
ATOM 1831 N N . ILE A 1 230 ? 16.908 15.343 -11.297 1.00 63.56 230 ILE A N 1
ATOM 1832 C CA . ILE A 1 230 ? 15.602 15.923 -10.927 1.00 63.56 230 ILE A CA 1
ATOM 1833 C C . ILE A 1 230 ? 15.113 15.429 -9.561 1.00 63.56 230 ILE A C 1
ATOM 1835 O O . ILE A 1 230 ? 14.384 16.150 -8.868 1.00 63.56 230 ILE A O 1
ATOM 1839 N N . THR A 1 231 ? 15.528 14.229 -9.151 1.00 61.81 231 THR A N 1
ATOM 1840 C CA . THR A 1 231 ? 15.218 13.688 -7.821 1.00 61.81 231 THR A CA 1
ATOM 1841 C C . THR A 1 231 ? 15.921 14.505 -6.729 1.00 61.81 231 THR A C 1
ATOM 1843 O O . THR A 1 231 ? 15.295 14.814 -5.713 1.00 61.81 231 THR A O 1
ATOM 1846 N N . ASP A 1 232 ? 17.142 14.982 -6.994 1.00 60.78 232 ASP A N 1
ATOM 1847 C CA . ASP A 1 232 ? 17.937 15.816 -6.078 1.00 60.78 232 ASP A CA 1
ATOM 1848 C C . ASP A 1 232 ? 17.419 17.260 -5.909 1.00 60.78 232 ASP A C 1
ATOM 1850 O O . ASP A 1 232 ? 17.730 17.924 -4.919 1.00 60.78 232 ASP A O 1
ATOM 1854 N N . MET A 1 233 ? 16.576 17.767 -6.817 1.00 57.91 233 MET A N 1
ATOM 1855 C CA . MET A 1 233 ? 16.117 19.166 -6.779 1.00 57.91 233 MET A CA 1
ATOM 1856 C C . MET A 1 233 ? 14.941 19.463 -5.825 1.00 57.91 233 MET A C 1
ATOM 1858 O O . MET A 1 233 ? 14.496 20.607 -5.752 1.00 57.91 233 MET A O 1
ATOM 1862 N N . GLY A 1 234 ? 14.410 18.491 -5.074 1.00 54.97 234 GLY A N 1
ATOM 1863 C CA . GLY A 1 234 ? 13.402 18.760 -4.028 1.00 54.97 234 GLY A CA 1
ATOM 1864 C C . GLY A 1 234 ? 12.075 19.382 -4.514 1.00 54.97 234 GLY A C 1
ATOM 1865 O O . GLY A 1 234 ? 11.354 19.998 -3.732 1.00 54.97 234 GLY A O 1
ATOM 1866 N N . ILE A 1 235 ? 11.742 19.251 -5.803 1.00 56.84 235 ILE A N 1
ATOM 1867 C CA . ILE A 1 235 ? 10.522 19.815 -6.417 1.00 56.84 235 ILE A CA 1
ATOM 1868 C C . ILE A 1 235 ? 9.313 18.870 -6.203 1.00 56.84 235 ILE A C 1
ATOM 1870 O O . ILE A 1 235 ? 9.471 17.666 -6.037 1.00 56.84 235 ILE A O 1
ATOM 1874 N N . THR A 1 236 ? 8.084 19.393 -6.191 1.00 59.34 236 THR A N 1
ATOM 1875 C CA . THR A 1 236 ? 6.828 18.612 -6.156 1.00 59.34 236 THR A CA 1
ATOM 1876 C C . THR A 1 236 ? 6.713 17.647 -7.354 1.00 59.34 236 THR A C 1
ATOM 1878 O O . THR A 1 236 ? 7.035 18.040 -8.476 1.00 59.34 236 THR A O 1
ATOM 1881 N N . GLU A 1 237 ? 6.228 16.417 -7.129 1.00 59.62 237 GLU A N 1
ATOM 1882 C CA . GLU A 1 237 ? 6.222 15.291 -8.094 1.00 59.62 237 GLU A CA 1
ATOM 1883 C C . GLU A 1 237 ? 5.657 15.626 -9.491 1.00 59.62 237 GLU A C 1
ATOM 1885 O O . GLU A 1 237 ? 6.256 15.259 -10.499 1.00 59.62 237 GLU A O 1
ATOM 1890 N N . GLU A 1 238 ? 4.584 16.417 -9.587 1.00 58.84 238 GLU A N 1
ATOM 1891 C CA . GLU A 1 238 ? 3.988 16.785 -10.885 1.00 58.84 238 GLU A CA 1
ATOM 1892 C C . GLU A 1 238 ? 4.888 17.710 -11.728 1.00 58.84 238 GLU A C 1
ATOM 1894 O O . GLU A 1 238 ? 5.055 17.507 -12.930 1.00 58.84 238 GLU A O 1
ATOM 1899 N N . LYS A 1 239 ? 5.546 18.697 -11.101 1.00 60.78 239 LYS A N 1
ATOM 1900 C CA . LYS A 1 239 ? 6.443 19.640 -11.803 1.00 60.78 239 LYS A CA 1
ATOM 1901 C C . LYS A 1 239 ? 7.808 19.032 -12.129 1.00 60.78 239 LYS A C 1
ATOM 1903 O O . LYS A 1 239 ? 8.475 19.503 -13.051 1.00 60.78 239 LYS A O 1
ATOM 1908 N N . LYS A 1 240 ? 8.234 18.006 -11.381 1.00 61.25 240 LYS A N 1
ATOM 1909 C CA . LYS A 1 240 ? 9.442 17.219 -11.679 1.00 61.25 240 LYS A CA 1
ATOM 1910 C C . LYS A 1 240 ? 9.297 16.491 -13.009 1.00 61.25 240 LYS A C 1
ATOM 1912 O O . LYS A 1 240 ? 10.192 16.573 -13.842 1.00 61.25 240 LYS A O 1
ATOM 1917 N N . GLN A 1 241 ? 8.165 15.822 -13.215 1.00 59.22 241 GLN A N 1
ATOM 1918 C CA . GLN A 1 241 ? 7.934 15.007 -14.402 1.00 59.22 241 GLN A CA 1
ATOM 1919 C C . GLN A 1 241 ? 7.757 15.858 -15.664 1.00 59.22 241 GLN A C 1
ATOM 1921 O O . GLN A 1 241 ? 8.321 15.519 -16.700 1.00 59.22 241 GLN A O 1
ATOM 1926 N N . GLU A 1 242 ? 7.058 16.992 -15.570 1.00 64.94 242 GLU A N 1
ATOM 1927 C CA . GLU A 1 242 ? 6.896 17.935 -16.685 1.00 64.94 242 GLU A CA 1
ATOM 1928 C C . GLU A 1 242 ? 8.243 18.528 -17.123 1.00 64.94 242 GLU A C 1
ATOM 1930 O O . GLU A 1 242 ? 8.583 18.479 -18.300 1.00 64.94 242 GLU A O 1
ATOM 1935 N N . ARG A 1 243 ? 9.078 18.985 -16.177 1.00 65.38 243 ARG A N 1
ATOM 1936 C CA . ARG A 1 243 ? 10.424 19.494 -16.497 1.00 65.38 243 ARG A CA 1
ATOM 1937 C C . ARG A 1 243 ? 11.378 18.403 -16.973 1.00 65.38 243 ARG A C 1
ATOM 1939 O O . ARG A 1 243 ? 12.206 18.682 -17.833 1.00 65.38 243 ARG A O 1
ATOM 1946 N N . ALA A 1 244 ? 11.271 17.184 -16.441 1.00 62.16 244 ALA A N 1
ATOM 1947 C CA . ALA A 1 244 ? 12.034 16.032 -16.919 1.00 62.16 244 ALA A CA 1
ATOM 1948 C C . ALA A 1 244 ? 11.681 15.714 -18.366 1.00 62.16 244 ALA A C 1
ATOM 1950 O O . ALA A 1 244 ? 12.570 15.540 -19.190 1.00 62.16 244 ALA A O 1
ATOM 1951 N N . LEU A 1 245 ? 10.387 15.668 -18.676 1.00 62.34 245 LEU A N 1
ATOM 1952 C CA . LEU A 1 245 ? 9.891 15.417 -20.019 1.00 62.34 245 LEU A CA 1
ATOM 1953 C C . LEU A 1 245 ? 10.272 16.551 -20.961 1.00 62.34 245 LEU A C 1
ATOM 1955 O O . LEU A 1 245 ? 10.804 16.255 -22.018 1.00 62.34 245 LEU A O 1
ATOM 1959 N N . ASP A 1 246 ? 10.113 17.815 -20.578 1.00 68.62 246 ASP A N 1
ATOM 1960 C CA . ASP A 1 246 ? 10.523 18.953 -21.406 1.00 68.62 246 ASP A CA 1
ATOM 1961 C C . ASP A 1 246 ? 12.035 19.003 -21.616 1.00 68.62 246 ASP A C 1
ATOM 1963 O O . ASP A 1 246 ? 12.495 19.303 -22.715 1.00 68.62 246 ASP A O 1
ATOM 1967 N N . PHE A 1 247 ? 12.836 18.701 -20.594 1.00 65.75 247 PHE A N 1
ATOM 1968 C CA . PHE A 1 247 ? 14.288 18.662 -20.730 1.00 65.75 247 PHE A CA 1
ATOM 1969 C C . PHE A 1 247 ? 14.741 17.468 -21.569 1.00 65.75 247 PHE A C 1
ATOM 1971 O O . PHE A 1 247 ? 15.603 17.643 -22.426 1.00 65.75 247 PHE A O 1
ATOM 1978 N N . ILE A 1 248 ? 14.143 16.284 -21.386 1.00 66.06 248 ILE A N 1
ATOM 1979 C CA . ILE A 1 248 ? 14.372 15.124 -22.253 1.00 66.06 248 ILE A CA 1
ATOM 1980 C C . ILE A 1 248 ? 13.964 15.498 -23.670 1.00 66.06 248 ILE A C 1
ATOM 1982 O O . ILE A 1 248 ? 14.809 15.447 -24.541 1.00 66.06 248 ILE A O 1
ATOM 1986 N N . VAL A 1 249 ? 12.734 15.943 -23.914 1.00 65.94 249 VAL A N 1
ATOM 1987 C CA . VAL A 1 249 ? 12.200 16.275 -25.244 1.00 65.94 249 VAL A CA 1
ATOM 1988 C C . VAL A 1 249 ? 12.988 17.393 -25.920 1.00 65.94 249 VAL A C 1
ATOM 1990 O O . VAL A 1 249 ? 13.215 17.297 -27.120 1.00 65.94 249 VAL A O 1
ATOM 1993 N N . ASN A 1 250 ? 13.464 18.410 -25.197 1.00 64.38 250 ASN A N 1
ATOM 1994 C CA . ASN A 1 250 ? 14.293 19.470 -25.775 1.00 64.38 250 ASN A CA 1
ATOM 1995 C C . ASN A 1 250 ? 15.751 19.045 -25.968 1.00 64.38 250 ASN A C 1
ATOM 1997 O O . ASN A 1 250 ? 16.347 19.391 -26.982 1.00 64.38 250 ASN A O 1
ATOM 2001 N N . SER A 1 251 ? 16.345 18.287 -25.046 1.00 60.81 251 SER A N 1
ATOM 2002 C CA . SER A 1 251 ? 17.733 17.815 -25.173 1.00 60.81 251 SER A CA 1
ATOM 2003 C C . SER A 1 251 ? 17.844 16.733 -26.239 1.00 60.81 251 SER A C 1
ATOM 2005 O O . SER A 1 251 ? 18.702 16.813 -27.110 1.00 60.81 251 SER A O 1
ATOM 2007 N N . VAL A 1 252 ? 16.913 15.779 -26.235 1.00 62.56 252 VAL A N 1
ATOM 2008 C CA . VAL A 1 252 ? 16.643 14.847 -27.334 1.00 62.56 252 VAL A CA 1
ATOM 2009 C C . VAL A 1 252 ? 16.337 15.671 -28.574 1.00 62.56 252 VAL A C 1
ATOM 2011 O O . VAL A 1 252 ? 17.087 15.580 -29.515 1.00 62.56 252 VAL A O 1
ATOM 2014 N N . GLY A 1 253 ? 15.364 16.574 -28.600 1.00 62.31 253 GLY A N 1
ATOM 2015 C CA . GLY A 1 253 ? 15.036 17.377 -29.789 1.00 62.31 253 GLY A CA 1
ATOM 2016 C C . GLY A 1 253 ? 16.225 18.134 -30.404 1.00 62.31 253 GLY A C 1
ATOM 2017 O O . GLY A 1 253 ? 16.381 18.147 -31.626 1.00 62.31 253 GLY A O 1
ATOM 2018 N N . ASN A 1 254 ? 17.107 18.692 -29.573 1.00 60.94 254 ASN A N 1
ATOM 2019 C CA . ASN A 1 254 ? 18.300 19.423 -29.997 1.00 60.94 254 ASN A CA 1
ATOM 2020 C C . ASN A 1 254 ? 19.438 18.493 -30.436 1.00 60.94 254 ASN A C 1
ATOM 2022 O O . ASN A 1 254 ? 20.054 18.745 -31.469 1.00 60.94 254 ASN A O 1
ATOM 2026 N N . ILE A 1 255 ? 19.690 17.392 -29.720 1.00 56.47 255 ILE A N 1
ATOM 2027 C CA . ILE A 1 255 ? 20.656 16.362 -30.139 1.00 56.47 255 ILE A CA 1
ATOM 2028 C C . ILE A 1 255 ? 20.142 15.651 -31.403 1.00 56.47 255 ILE A C 1
ATOM 2030 O O . ILE A 1 255 ? 20.904 15.386 -32.317 1.00 56.47 255 ILE A O 1
ATOM 2034 N N . TYR A 1 256 ? 18.838 15.411 -31.513 1.00 53.53 256 TYR A N 1
ATOM 2035 C CA . TYR A 1 256 ? 18.149 14.764 -32.634 1.00 53.53 256 TYR A CA 1
ATOM 2036 C C . TYR A 1 256 ? 17.975 15.695 -33.840 1.00 53.53 256 TYR A C 1
ATOM 2038 O O . TYR A 1 256 ? 17.494 15.250 -34.890 1.00 53.53 256 TYR A O 1
ATOM 2046 N N . SER A 1 257 ? 18.383 16.966 -33.738 1.00 57.16 257 SER A N 1
ATOM 2047 C CA . SER A 1 257 ? 18.547 17.808 -34.915 1.00 57.16 257 SER A CA 1
ATOM 2048 C C . SER A 1 257 ? 19.677 17.212 -35.759 1.00 57.16 257 SER A C 1
ATOM 2050 O O . SER A 1 257 ? 20.845 17.221 -35.384 1.00 57.16 257 SER A O 1
ATOM 2052 N N . SER A 1 258 ? 19.297 16.576 -36.873 1.00 56.12 258 SER A N 1
ATOM 2053 C CA . SER A 1 258 ? 20.227 15.873 -37.761 1.00 56.12 258 SER A CA 1
ATOM 2054 C C . SER A 1 258 ? 21.456 16.754 -38.032 1.00 56.12 258 SER A C 1
ATOM 2056 O O . SER A 1 258 ? 21.267 17.909 -38.431 1.00 56.12 258 SER A O 1
ATOM 2058 N N . PRO A 1 259 ? 22.700 16.252 -37.878 1.00 55.66 259 PRO A N 1
ATOM 2059 C CA . PRO A 1 259 ? 23.911 17.014 -38.198 1.00 55.66 259 PRO A CA 1
ATOM 2060 C C . PRO A 1 259 ? 23.849 17.640 -39.599 1.00 55.66 259 PRO A C 1
ATOM 2062 O O . PRO A 1 259 ? 24.331 18.745 -39.831 1.00 55.66 259 PRO A O 1
ATOM 2065 N N . MET A 1 260 ? 23.148 16.983 -40.527 1.00 53.31 260 MET A N 1
ATOM 2066 C CA . MET A 1 260 ? 22.905 17.474 -41.880 1.00 53.31 260 MET A CA 1
ATOM 2067 C C . MET A 1 260 ? 21.944 18.647 -41.997 1.00 53.31 260 MET A C 1
ATOM 2069 O O . MET A 1 260 ? 22.053 19.364 -42.987 1.00 53.31 260 MET A O 1
ATOM 2073 N N . LYS A 1 261 ? 21.029 18.854 -41.044 1.00 56.00 261 LYS A N 1
ATOM 2074 C CA . LYS A 1 261 ? 20.178 20.051 -41.003 1.00 56.00 261 LYS A CA 1
ATOM 2075 C C . LYS A 1 261 ? 21.030 21.281 -40.677 1.00 56.00 261 LYS A C 1
ATOM 2077 O O . LYS A 1 261 ? 20.921 22.284 -41.375 1.00 56.00 261 LYS A O 1
ATOM 2082 N N . ASN A 1 262 ? 21.958 21.156 -39.725 1.00 53.25 262 ASN A N 1
ATOM 2083 C CA . ASN A 1 262 ? 22.940 22.204 -39.430 1.00 53.25 262 ASN A CA 1
ATOM 2084 C C . ASN A 1 262 ? 23.931 22.410 -40.588 1.00 53.25 262 ASN A C 1
ATOM 2086 O O . ASN A 1 262 ? 24.214 23.547 -40.951 1.00 53.25 262 ASN A O 1
ATOM 2090 N N . ILE A 1 263 ? 24.408 21.345 -41.243 1.00 51.22 263 ILE A N 1
ATOM 2091 C CA . ILE A 1 263 ? 25.309 21.480 -42.404 1.00 51.22 263 ILE A CA 1
ATOM 2092 C C . ILE A 1 263 ? 24.592 22.107 -43.613 1.00 51.22 263 ILE A C 1
ATOM 2094 O O . ILE A 1 263 ? 25.196 22.911 -44.316 1.00 51.22 263 ILE A O 1
ATOM 2098 N N . SER A 1 264 ? 23.309 21.806 -43.861 1.00 50.00 264 SER A N 1
ATOM 2099 C CA . SER A 1 264 ? 22.555 22.451 -44.949 1.00 50.00 264 SER A CA 1
ATOM 2100 C C . SER A 1 264 ? 22.271 23.932 -44.696 1.00 50.00 264 SER A C 1
ATOM 2102 O O . SER A 1 264 ? 22.239 24.703 -45.651 1.00 50.00 264 SER A O 1
ATOM 2104 N N . ASP A 1 265 ? 22.098 24.335 -43.435 1.00 50.22 265 ASP A N 1
ATOM 2105 C CA . ASP A 1 265 ? 21.798 25.724 -43.063 1.00 50.22 265 ASP A CA 1
ATOM 2106 C C . ASP A 1 265 ? 23.072 26.594 -42.977 1.00 50.22 265 ASP A C 1
ATOM 2108 O O . ASP A 1 265 ? 23.053 27.790 -43.273 1.00 50.22 265 ASP A O 1
ATOM 2112 N N . HIS A 1 266 ? 24.221 25.981 -42.666 1.00 45.66 266 HIS A N 1
ATOM 2113 C CA . HIS A 1 266 ? 25.534 26.636 -42.712 1.00 45.66 266 HIS A CA 1
ATOM 2114 C C . HIS A 1 266 ? 26.213 26.576 -44.092 1.00 45.66 266 HIS A C 1
ATOM 2116 O O . HIS A 1 266 ? 26.985 27.474 -44.418 1.00 45.66 266 HIS A O 1
ATOM 2122 N N . GLY A 1 267 ? 25.901 25.583 -44.932 1.00 40.09 267 GLY A N 1
ATOM 2123 C CA . GLY A 1 267 ? 26.394 25.483 -46.314 1.00 40.09 267 GLY A CA 1
ATOM 2124 C C . GLY A 1 267 ? 25.663 26.391 -47.310 1.00 40.09 267 GLY A C 1
ATOM 2125 O O . GLY A 1 267 ? 26.188 26.677 -48.379 1.00 40.09 267 GLY A O 1
ATOM 2126 N N . ALA A 1 268 ? 24.472 26.891 -46.965 1.00 39.41 268 ALA A N 1
ATOM 2127 C CA . ALA A 1 268 ? 23.716 27.831 -47.797 1.00 39.41 268 ALA A CA 1
ATOM 2128 C C . ALA A 1 268 ? 24.150 29.303 -47.631 1.00 39.41 268 ALA A C 1
ATOM 2130 O O . ALA A 1 268 ? 23.594 30.178 -48.295 1.00 39.41 268 ALA A O 1
ATOM 2131 N N . LYS A 1 269 ? 25.124 29.595 -46.754 1.00 41.91 269 LYS A N 1
ATOM 2132 C CA . LYS A 1 269 ? 25.573 30.965 -46.449 1.00 41.91 269 LYS A CA 1
ATOM 2133 C C . LYS A 1 269 ? 26.935 31.354 -47.040 1.00 41.91 269 LYS A C 1
ATOM 2135 O O . LYS A 1 269 ? 27.376 32.463 -46.758 1.00 41.91 269 LYS A O 1
ATOM 2140 N N . SER A 1 270 ? 27.592 30.511 -47.846 1.00 39.34 270 SER A N 1
ATOM 2141 C CA . SER A 1 270 ? 28.896 30.870 -48.435 1.00 39.34 270 SER A CA 1
ATOM 2142 C C . SER A 1 270 ? 28.866 31.386 -49.870 1.00 39.34 270 SER A C 1
ATOM 2144 O O . SER A 1 270 ? 29.852 31.986 -50.262 1.00 39.34 270 SER A O 1
ATOM 2146 N N . ASP A 1 271 ? 27.788 31.233 -50.644 1.00 38.28 271 ASP A N 1
ATOM 2147 C CA . ASP A 1 271 ? 27.833 31.601 -52.069 1.00 38.28 271 ASP A CA 1
ATOM 2148 C C . ASP A 1 271 ? 26.494 32.132 -52.586 1.00 38.28 271 ASP A C 1
ATOM 2150 O O . ASP A 1 271 ? 25.784 31.413 -53.284 1.00 38.28 271 ASP A O 1
ATOM 2154 N N . LYS A 1 272 ? 26.150 33.385 -52.250 1.00 34.44 272 LYS A N 1
ATOM 2155 C CA . LYS A 1 272 ? 25.303 34.282 -53.071 1.00 34.44 272 LYS A CA 1
ATOM 2156 C C . LYS A 1 272 ? 25.643 35.746 -52.782 1.00 34.44 272 LYS A C 1
ATOM 2158 O O . LYS A 1 272 ? 24.880 36.475 -52.152 1.00 34.44 272 LYS A O 1
ATOM 2163 N N . GLU A 1 273 ? 26.806 36.168 -53.255 1.00 35.38 273 GLU A N 1
ATOM 2164 C CA . GLU A 1 273 ? 27.027 37.563 -53.625 1.00 35.38 273 GLU A CA 1
ATOM 2165 C C . GLU A 1 273 ? 26.341 37.778 -54.988 1.00 35.38 273 GLU A C 1
ATOM 2167 O O . GLU A 1 273 ? 26.633 37.062 -55.944 1.00 35.38 273 GLU A O 1
ATOM 2172 N N . GLY A 1 274 ? 25.376 38.703 -55.052 1.00 36.25 274 GLY A N 1
ATOM 2173 C CA . GLY A 1 274 ? 24.673 39.088 -56.286 1.00 36.25 274 GLY A CA 1
ATOM 2174 C C . GLY A 1 274 ? 23.274 38.486 -56.470 1.00 36.25 274 GLY A C 1
ATOM 2175 O O . GLY A 1 274 ? 23.114 37.457 -57.114 1.00 36.25 274 GLY A O 1
ATOM 2176 N N . ASP A 1 275 ? 22.253 39.115 -55.879 1.00 29.64 275 ASP A N 1
ATOM 2177 C CA . ASP A 1 275 ? 21.166 39.780 -56.627 1.00 29.64 275 ASP A CA 1
ATOM 2178 C C . ASP A 1 275 ? 19.977 40.142 -55.715 1.00 29.64 275 ASP A C 1
ATOM 2180 O O . ASP A 1 275 ? 19.238 39.295 -55.223 1.00 29.64 275 ASP A O 1
ATOM 2184 N N . LEU A 1 276 ? 19.885 41.453 -55.478 1.00 37.28 276 LEU A N 1
ATOM 2185 C CA . LEU A 1 276 ? 18.736 42.371 -55.441 1.00 37.28 276 LEU A CA 1
ATOM 2186 C C . LEU A 1 276 ? 17.313 41.908 -54.999 1.00 37.28 276 LEU A C 1
ATOM 2188 O O . LEU A 1 276 ? 16.856 40.800 -55.251 1.00 37.28 276 LEU A O 1
ATOM 2192 N N . PRO A 1 277 ? 16.564 42.826 -54.348 1.00 37.75 277 PRO A N 1
ATOM 2193 C CA . PRO A 1 277 ? 15.546 42.536 -53.339 1.00 37.75 277 PRO A CA 1
ATOM 2194 C C . PRO A 1 277 ? 14.165 42.145 -53.885 1.00 37.75 277 PRO A C 1
ATOM 2196 O O . PRO A 1 277 ? 13.737 42.572 -54.954 1.00 37.75 277 PRO A O 1
ATOM 2199 N N . LEU A 1 278 ? 13.432 41.429 -53.027 1.00 40.78 278 LEU A N 1
ATOM 2200 C CA . LEU A 1 278 ? 12.038 40.951 -53.068 1.00 40.78 278 LEU A CA 1
ATOM 2201 C C . LEU A 1 278 ? 10.927 41.962 -53.469 1.00 40.78 278 LEU A C 1
ATOM 2203 O O . LEU A 1 278 ? 9.749 41.659 -53.315 1.00 40.78 278 LEU A O 1
ATOM 2207 N N . SER A 1 279 ? 11.234 43.134 -54.028 1.00 47.69 279 SER A N 1
ATOM 2208 C CA . SER A 1 279 ? 10.251 44.182 -54.360 1.00 47.69 279 SER A CA 1
ATOM 2209 C C . SER A 1 279 ? 9.513 43.996 -55.697 1.00 47.69 279 SER A C 1
ATOM 2211 O O . SER A 1 279 ? 8.644 44.800 -56.040 1.00 47.69 279 SER A O 1
ATOM 2213 N N . GLN A 1 280 ? 9.823 42.944 -56.464 1.00 46.84 280 GLN A N 1
ATOM 2214 C CA . GLN A 1 280 ? 9.125 42.636 -57.724 1.00 46.84 280 GLN A CA 1
ATOM 2215 C C . GLN A 1 280 ? 8.064 41.533 -57.599 1.00 46.84 280 GLN A C 1
ATOM 2217 O O . GLN A 1 280 ? 7.185 41.448 -58.454 1.00 46.84 280 GLN A O 1
ATOM 2222 N N . ILE A 1 281 ? 8.077 40.741 -56.520 1.00 44.31 281 ILE A N 1
ATOM 2223 C CA . ILE A 1 281 ? 7.081 39.680 -56.296 1.00 44.31 281 ILE A CA 1
ATOM 2224 C C . ILE A 1 281 ? 5.734 40.282 -55.863 1.00 44.31 281 ILE A C 1
ATOM 2226 O O . ILE A 1 281 ? 4.695 39.860 -56.369 1.00 44.31 281 ILE A O 1
ATOM 2230 N N . ASP A 1 282 ? 5.739 41.356 -55.066 1.00 48.59 282 ASP A N 1
ATOM 2231 C CA . ASP A 1 282 ? 4.505 42.059 -54.680 1.00 48.59 282 ASP A CA 1
ATOM 2232 C C . ASP A 1 282 ? 3.791 42.717 -55.872 1.00 48.59 282 ASP A C 1
ATOM 2234 O O . ASP A 1 282 ? 2.562 42.726 -55.937 1.00 48.59 282 ASP A O 1
ATOM 2238 N N . LYS A 1 283 ? 4.535 43.181 -56.888 1.00 50.56 283 LYS A N 1
ATOM 2239 C CA . LYS A 1 283 ? 3.930 43.718 -58.121 1.00 50.56 283 LYS A CA 1
ATOM 2240 C C . LYS A 1 283 ? 3.265 42.637 -58.976 1.00 50.56 283 LYS A C 1
ATOM 2242 O O . LYS A 1 283 ? 2.276 42.924 -59.646 1.00 50.56 283 LYS A O 1
ATOM 2247 N N . ILE A 1 284 ? 3.773 41.405 -58.952 1.00 46.88 284 ILE A N 1
ATOM 2248 C CA . ILE A 1 284 ? 3.195 40.273 -59.693 1.00 46.88 284 ILE A CA 1
ATOM 2249 C C . ILE A 1 284 ? 1.920 39.771 -58.998 1.00 46.88 284 ILE A C 1
ATOM 2251 O O . ILE A 1 284 ? 0.933 39.469 -59.670 1.00 46.88 284 ILE A O 1
ATOM 2255 N N . VAL A 1 285 ? 1.890 39.770 -57.661 1.00 50.88 285 VAL A N 1
ATOM 2256 C CA . VAL A 1 285 ? 0.702 39.397 -56.872 1.00 50.88 285 VAL A CA 1
ATOM 2257 C C . VAL A 1 285 ? -0.453 40.390 -57.069 1.00 50.88 285 VAL A C 1
ATOM 2259 O O . VAL A 1 285 ? -1.606 39.969 -57.205 1.00 50.88 285 VAL A O 1
ATOM 2262 N N . ASP A 1 286 ? -0.166 41.690 -57.180 1.00 55.84 286 ASP A N 1
ATOM 2263 C CA . ASP A 1 286 ? -1.194 42.715 -57.423 1.00 55.84 286 ASP A CA 1
ATOM 2264 C C . ASP A 1 286 ? -1.770 42.686 -58.851 1.00 55.84 286 ASP A C 1
ATOM 2266 O O . ASP A 1 286 ? -2.961 42.946 -59.050 1.00 55.84 286 ASP A O 1
ATOM 2270 N N . ILE A 1 287 ? -0.968 42.307 -59.853 1.00 55.72 287 ILE A N 1
ATOM 2271 C CA . ILE A 1 287 ? -1.452 42.113 -61.231 1.00 55.72 287 ILE A CA 1
ATOM 2272 C C . ILE A 1 287 ? -2.368 40.882 -61.311 1.00 55.72 287 ILE A C 1
ATOM 2274 O O . ILE A 1 287 ? -3.417 40.943 -61.952 1.00 55.72 287 ILE A O 1
ATOM 2278 N N . ILE A 1 288 ? -2.034 39.797 -60.604 1.00 46.09 288 ILE A N 1
ATOM 2279 C CA . ILE A 1 288 ? -2.851 38.574 -60.562 1.00 46.09 288 ILE A CA 1
ATOM 2280 C C . ILE A 1 288 ? -4.188 38.821 -59.841 1.00 46.09 288 ILE A C 1
ATOM 2282 O O . ILE A 1 288 ? -5.232 38.382 -60.326 1.00 46.09 288 ILE A O 1
ATOM 2286 N N . ARG A 1 289 ? -4.212 39.600 -58.747 1.00 45.03 289 ARG A N 1
ATOM 2287 C CA . ARG A 1 289 ? -5.472 39.977 -58.070 1.00 45.03 289 ARG A CA 1
ATOM 2288 C C . ARG A 1 289 ? -6.405 40.821 -58.938 1.00 45.03 289 ARG A C 1
ATOM 2290 O O . ARG A 1 289 ? -7.618 40.655 -58.847 1.00 45.03 289 ARG A O 1
ATOM 2297 N N . LYS A 1 290 ? -5.868 41.697 -59.793 1.00 53.75 290 LYS A N 1
ATOM 2298 C CA . LYS A 1 290 ? -6.678 42.544 -60.688 1.00 53.75 290 LYS A CA 1
ATOM 2299 C C . LYS A 1 290 ? -7.297 41.797 -61.872 1.00 53.75 290 LYS A C 1
ATOM 2301 O O . LYS A 1 290 ? -8.250 42.304 -62.452 1.00 53.75 290 LYS A O 1
ATOM 2306 N N . VAL A 1 291 ? -6.770 40.625 -62.228 1.00 51.00 291 VAL A N 1
ATOM 2307 C CA . VAL A 1 291 ? -7.268 39.800 -63.345 1.00 51.00 291 VAL A CA 1
ATOM 2308 C C . VAL A 1 291 ? -8.271 38.736 -62.876 1.00 51.00 291 VAL A C 1
ATOM 2310 O O . VAL A 1 291 ? -9.110 38.314 -63.660 1.00 51.00 291 VAL A O 1
ATOM 2313 N N . VAL A 1 292 ? -8.238 38.337 -61.600 1.00 44.66 292 VAL A N 1
ATOM 2314 C CA . VAL A 1 292 ? -9.140 37.307 -61.039 1.00 44.66 292 VAL A CA 1
ATOM 2315 C C . VAL A 1 292 ? -10.440 37.893 -60.457 1.00 44.66 292 VAL A C 1
ATOM 2317 O O . VAL A 1 292 ? -11.390 37.156 -60.211 1.00 44.66 292 VAL A O 1
ATOM 2320 N N . ILE A 1 293 ? -10.532 39.216 -60.286 1.00 52.50 293 ILE A N 1
ATOM 2321 C CA . ILE A 1 293 ? -11.773 39.902 -59.888 1.00 52.50 293 ILE A CA 1
ATOM 2322 C C . ILE A 1 293 ? -12.199 40.862 -61.008 1.00 52.50 293 ILE A C 1
ATOM 2324 O O . ILE A 1 293 ? -12.079 42.083 -60.886 1.00 52.50 293 ILE A O 1
ATOM 2328 N N . LYS A 1 294 ? -12.675 40.293 -62.119 1.00 43.88 294 LYS A N 1
ATOM 2329 C CA . LYS A 1 294 ? -13.642 40.924 -63.023 1.00 43.88 294 LYS A CA 1
ATOM 2330 C C . LYS A 1 294 ? -14.378 39.878 -63.848 1.00 43.88 294 LYS A C 1
ATOM 2332 O O . LYS A 1 294 ? -13.693 38.986 -64.389 1.00 43.88 294 LYS A O 1
#

Secondary structure (DSSP, 8-state):
-HHHHHHHHHHHHHHHHHHHHHHHHHHHHHHHHHHHHHHHHHHHHHHHHHHHHHHHHHHHHHHHHHHHHHHHHHHHHHHHHHHHHHHHHHHHHHHHHHHHHHHHHHHHHHHHHHHHHHHHHHHHHHHHHHHHHHHHHHHHHHHHHHHHHHHHHHHHHHHHHHHHHHHH-----HHHHHHHHHHHHHHHHHHHHHHHHHHHHHHHHHHHHHHHHHHHHHHHHHHHHHHHHHHTT---HHHHHHHHHHHHHHHHHHHTS-HHHHHHHHHTTSS------STTHHHHHHHHHHHH--

Sequence (294 aa):
MKKVELEQVIAQINEKIGDANTLKQTIDNATATGKQVDELLKQLNTQKATIEDFVQKFTEINQSVGQSKVAVDEAAASAKEYQAKISEQEKQYTTLKEEVDQLKVRTDDLLSTADEQLGRVSSQVLANSFSSEVKKLEESVDNWFKWLLYSTGALLIVAISIVIYQIEREGTLIALNFLVKVVLTSPLVYLVTFVSSQYSREKKLLEEYRFKSTIALSFEAYRKLIREEITDMGITEEKKQERALDFIVNSVGNIYSSPMKNISDHGAKSDKEGDLPLSQIDKIVDIIRKVVIK

Mean predicted aligned error: 18.49 Å

Nearest PDB structures (foldseek):
  4ilo-assembly1_A  TM=3.860E-01  e=1.026E+00  Chlamydia trachomatis L2/434/Bu
  5nnv-assembly4_D  TM=2.774E-01  e=4.550E+00  Bacillus subtilis subsp. subtilis str. 168
  6ixe-assembly1_A  TM=2.838E-01  e=7.475E+00  Homo sapiens

Foldseek 3Di:
DVPVVVVVVVVVVVVVVVVVVVVVVVVVVVVVVVVVVVVVVVVVVVVVVVVVVVVVVVVVVVVVVVVVVVVVVVVVVVVVVVVVVVVVVVVVVVVVVVVVVVVVVVVVVVVVVVVVCCLVVQLVVQLVVLVVVLVVLVVVLVVLVVQLVVLVVVLVVLVVVLVVVVVVDPDDDVVVSVVVSCVVCVVSVVSNVVSVVVSVVSVLVSLLSVLSSVCSNCLSVLLVVLLVVLVVPPDDPVVSVVVSCVCSCVVCVVSNCRVVVVVVVVVVPPDDDDDDDPPVVVVVVVVVVVVVPD

Solvent-accessible surface area (backbone atoms only — not comparable to full-atom values): 15908 Å² total; per-residue (Å²): 118,78,65,61,59,50,54,52,50,50,52,52,51,52,50,51,53,51,52,50,51,55,50,49,53,50,51,55,49,53,53,53,51,50,53,53,50,53,52,50,51,51,53,51,53,53,52,51,54,53,50,54,53,49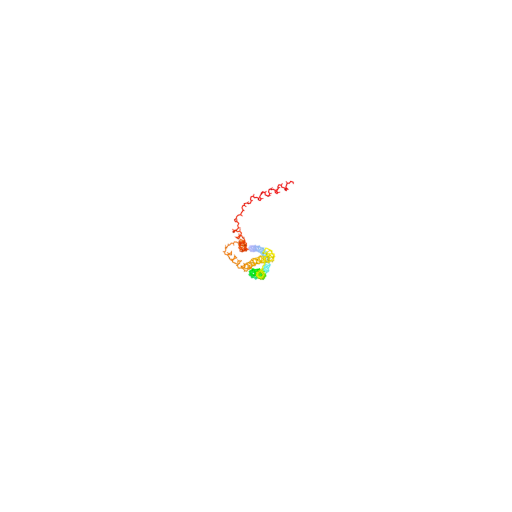,54,50,52,50,51,53,50,53,52,51,52,53,53,50,50,53,54,49,53,53,50,52,52,51,51,53,52,51,52,54,54,50,55,51,49,54,51,52,52,52,54,52,49,53,51,50,53,52,48,49,54,51,50,54,51,49,50,52,50,50,53,53,49,49,44,51,52,52,26,50,51,50,19,49,54,28,47,53,52,30,52,54,37,50,55,48,35,53,50,35,49,51,51,40,52,51,48,51,49,51,51,51,52,52,53,51,52,55,51,54,58,52,70,77,47,88,73,95,55,70,68,67,57,46,52,55,48,50,64,67,44,46,64,53,54,49,49,42,54,50,37,49,51,49,34,53,52,42,48,53,51,32,54,53,33,49,49,52,18,55,50,30,62,46,42,50,60,52,55,49,52,51,51,54,60,50,64,73,63,76,60,60,72,71,63,41,52,52,51,47,48,50,49,47,53,49,51,48,51,58,68,66,47,51,71,62,58,56,48,55,63,61,62,68,70,78,78,78,88,84,80,85,76,82,75,61,59,62,58,52,54,54,54,54,55,62,64,75,68,116

Organism: NCBI:txid1798543

Radius of gyration: 69.0 Å; Cα contacts (8 Å, |Δi|>4): 74; chains: 1; bounding box: 124×60×220 Å